Protein AF-A0A7W0KP77-F1 (afdb_monomer_lite)

Foldseek 3Di:
DDDDDDDDDDDDDDDDDDDPDPDPDPVPPPVVVVVVVVVVVVVVLVVQLPDDDPDPDDDDDDDDDDDDDDDDDDDDPPDDFADQQPPPKAKDWPRHGLPPLVVVPVPQSACVVRAFTKIWTDQWFFGADQFQQWTWTARDLNGTAIEGEDDDDRQPDPDGGGKTKTFIWGKHFDALCVCVSRSNDPVRCSVVHNSNRIGTYTYSVRIDIGD

Secondary structure (DSSP, 8-state):
---------------------------SSHHHHHHHHHHHHHHHHHHHT------PPPP------------PPPPP--PPPPP---TT-EEEETTEE---GGGTGGGT--GGGGTTSEEEEEEEEEEE--SSSEEEEESSSSSEEEEEEESSS--S----TT-EEEEEEEEEE--TTHHHHTT--GGGTHHHHHHH-EEEEEEGGG-EEE-

Structure (mmCIF, N/CA/C/O backbone):
data_AF-A0A7W0KP77-F1
#
_entry.id   AF-A0A7W0KP77-F1
#
loop_
_atom_site.group_PDB
_atom_site.id
_atom_site.type_symbol
_atom_site.label_atom_id
_atom_site.label_alt_id
_atom_site.label_comp_id
_atom_site.label_asym_id
_atom_site.label_entity_id
_atom_site.label_seq_id
_atom_site.pdbx_PDB_ins_code
_atom_site.Cartn_x
_atom_site.Cartn_y
_atom_site.Cartn_z
_atom_site.occupancy
_atom_site.B_iso_or_equiv
_atom_site.auth_seq_id
_atom_site.auth_comp_id
_atom_site.auth_asym_id
_atom_site.auth_atom_id
_atom_site.pdbx_PDB_model_num
ATOM 1 N N . MET A 1 1 ? -4.116 -5.867 77.050 1.00 42.25 1 MET A N 1
ATOM 2 C CA . MET A 1 1 ? -4.258 -7.047 77.939 1.00 42.25 1 MET A CA 1
ATOM 3 C C . MET A 1 1 ? -5.418 -7.907 77.418 1.00 42.25 1 MET A C 1
ATOM 5 O O . MET A 1 1 ? -6.298 -7.313 76.811 1.00 42.25 1 MET A O 1
ATOM 9 N N . PRO A 1 2 ? -5.422 -9.244 77.594 1.00 63.94 2 PRO A N 1
ATOM 10 C CA . PRO A 1 2 ? -4.903 -10.299 76.695 1.00 63.94 2 PRO A CA 1
ATOM 11 C C . PRO A 1 2 ? -6.077 -11.044 75.985 1.00 63.94 2 PRO A C 1
ATOM 13 O O . PRO A 1 2 ? -7.230 -10.747 76.253 1.00 63.94 2 PRO A O 1
ATOM 16 N N . THR A 1 3 ? -5.934 -11.998 75.055 1.00 60.44 3 THR A N 1
ATOM 17 C CA . THR A 1 3 ? -5.343 -13.330 75.274 1.00 60.44 3 THR A CA 1
ATOM 18 C C . THR A 1 3 ? -5.093 -14.055 73.947 1.00 60.44 3 THR A C 1
ATOM 20 O O . THR A 1 3 ? -5.971 -14.193 73.103 1.00 60.44 3 THR A O 1
ATOM 23 N N . THR A 1 4 ? -3.863 -14.537 73.815 1.00 65.06 4 THR A N 1
ATOM 24 C CA . THR A 1 4 ? -3.344 -15.523 72.865 1.00 65.06 4 THR A CA 1
ATOM 25 C C . THR A 1 4 ? -4.140 -16.832 72.893 1.00 65.06 4 THR A C 1
ATOM 27 O O . THR A 1 4 ? -4.487 -17.309 73.969 1.00 65.06 4 THR A O 1
ATOM 30 N N . THR A 1 5 ? -4.305 -17.514 71.756 1.00 68.31 5 THR A N 1
ATOM 31 C CA . THR A 1 5 ? -4.381 -18.987 71.754 1.00 68.31 5 THR A CA 1
ATOM 32 C C . THR A 1 5 ? -3.592 -19.558 70.581 1.00 68.31 5 THR A C 1
ATOM 34 O O . THR A 1 5 ? -3.849 -19.279 69.414 1.00 68.31 5 THR A O 1
ATOM 37 N N . ARG A 1 6 ? -2.576 -20.332 70.961 1.00 63.53 6 ARG A N 1
ATOM 38 C CA . ARG A 1 6 ? -1.617 -21.079 70.149 1.00 63.53 6 ARG A CA 1
ATOM 39 C C . ARG A 1 6 ? -2.096 -22.532 70.158 1.00 63.53 6 ARG A C 1
ATOM 41 O O . ARG A 1 6 ? -2.259 -23.090 71.238 1.00 63.53 6 ARG A O 1
ATOM 48 N N . GLY A 1 7 ? -2.305 -23.138 68.994 1.00 62.16 7 GLY A N 1
ATOM 49 C CA . GLY A 1 7 ? -2.648 -24.556 68.861 1.00 62.16 7 GLY A CA 1
ATOM 50 C C . GLY A 1 7 ? -1.573 -25.292 68.072 1.00 62.16 7 GLY A C 1
ATOM 51 O O . GLY A 1 7 ? -1.484 -25.146 66.859 1.00 62.16 7 GLY A O 1
ATOM 52 N N . THR A 1 8 ? -0.731 -26.044 68.774 1.00 58.31 8 THR A N 1
ATOM 53 C CA . THR A 1 8 ? 0.339 -26.894 68.234 1.00 58.31 8 THR A CA 1
ATOM 54 C C . THR A 1 8 ? -0.106 -28.347 68.066 1.00 58.31 8 THR A C 1
ATOM 56 O O . THR A 1 8 ? -0.732 -28.903 68.961 1.00 58.31 8 THR A O 1
ATOM 59 N N . SER A 1 9 ? 0.448 -28.983 67.027 1.00 52.94 9 SER A N 1
ATOM 60 C CA . SER A 1 9 ? 0.846 -30.401 66.961 1.00 52.94 9 SER A CA 1
ATOM 61 C C . SER A 1 9 ? -0.206 -31.448 66.565 1.00 52.94 9 SER A C 1
ATOM 63 O O . SER A 1 9 ? -1.054 -31.831 67.362 1.00 52.94 9 SER A O 1
ATOM 65 N N . ARG A 1 10 ? 0.007 -32.088 65.406 1.00 63.50 10 ARG A N 1
ATOM 66 C CA . ARG A 1 10 ? 0.569 -33.452 65.389 1.00 63.50 10 ARG A CA 1
ATOM 67 C C . ARG A 1 10 ? 1.080 -33.856 64.008 1.00 63.50 10 ARG A C 1
ATOM 69 O O . ARG A 1 10 ? 0.381 -33.760 63.008 1.00 63.50 10 ARG A O 1
ATOM 76 N N . ARG A 1 11 ? 2.317 -34.353 64.015 1.00 60.75 11 ARG A N 1
ATOM 77 C CA . ARG A 1 11 ? 2.937 -35.165 62.966 1.00 60.75 11 ARG A CA 1
ATOM 78 C C . ARG A 1 11 ? 2.151 -36.460 62.753 1.00 60.75 11 ARG A C 1
ATOM 80 O O . ARG A 1 11 ? 1.807 -37.114 63.734 1.00 60.75 11 ARG A O 1
ATOM 87 N N . HIS A 1 12 ? 2.022 -36.865 61.494 1.00 48.72 12 HIS A N 1
ATOM 88 C CA . HIS A 1 12 ? 2.112 -38.263 61.071 1.00 48.72 12 HIS A CA 1
ATOM 89 C C . HIS A 1 12 ? 2.451 -38.312 59.570 1.00 48.72 12 HIS A C 1
ATOM 91 O O . HIS A 1 12 ? 1.582 -38.242 58.713 1.00 48.72 12 HIS A O 1
ATOM 97 N N . GLU A 1 13 ? 3.742 -38.403 59.264 1.00 51.81 13 GLU A N 1
ATOM 98 C CA . GLU A 1 13 ? 4.230 -39.224 58.144 1.00 51.81 13 GLU A CA 1
ATOM 99 C C . GLU A 1 13 ? 4.465 -40.654 58.689 1.00 51.81 13 GLU A C 1
ATOM 101 O O . GLU A 1 13 ? 4.434 -40.809 59.920 1.00 51.81 13 GLU A O 1
ATOM 106 N N . PRO A 1 14 ? 4.745 -41.705 57.885 1.00 64.31 14 PRO A N 1
ATOM 107 C CA . PRO A 1 14 ? 4.948 -41.766 56.426 1.00 64.31 14 PRO A CA 1
ATOM 108 C C . PRO A 1 14 ? 4.161 -42.910 55.737 1.00 64.31 14 PRO A C 1
ATOM 110 O O . PRO A 1 14 ? 3.980 -43.971 56.324 1.00 64.31 14 PRO A O 1
ATOM 113 N N . ILE A 1 15 ? 3.819 -42.788 54.447 1.00 56.00 15 ILE A N 1
ATOM 114 C CA . ILE A 1 15 ? 3.688 -43.974 53.574 1.00 56.00 15 ILE A CA 1
ATOM 115 C C . ILE A 1 15 ? 4.377 -43.703 52.237 1.00 56.00 15 ILE A C 1
ATOM 117 O O . ILE A 1 15 ? 3.887 -42.996 51.361 1.00 56.00 15 ILE A O 1
ATOM 121 N N . SER A 1 16 ? 5.543 -44.333 52.129 1.00 64.31 16 SER A N 1
ATOM 122 C CA . SER A 1 16 ? 6.283 -44.626 50.912 1.00 64.31 16 SER A CA 1
ATOM 123 C C . SER A 1 16 ? 5.387 -45.305 49.873 1.00 64.31 16 SER A C 1
ATOM 125 O O . SER A 1 16 ? 4.876 -46.400 50.105 1.00 64.31 16 SER A O 1
ATOM 127 N N . SER A 1 17 ? 5.250 -44.695 48.695 1.00 62.09 17 SER A N 1
ATOM 128 C CA . SER A 1 17 ? 4.979 -45.449 47.472 1.00 62.09 17 SER A CA 1
ATOM 129 C C . SER A 1 17 ? 5.931 -45.000 46.368 1.00 62.09 17 SER A C 1
ATOM 131 O O . SER A 1 17 ? 5.762 -44.015 45.658 1.00 62.09 17 SER A O 1
ATOM 133 N N . ASN A 1 18 ? 7.002 -45.778 46.299 1.00 52.69 18 ASN A N 1
ATOM 134 C CA . ASN A 1 18 ? 7.950 -45.916 45.216 1.00 52.69 18 ASN A CA 1
ATOM 135 C C . ASN A 1 18 ? 7.212 -46.112 43.877 1.00 52.69 18 ASN A C 1
ATOM 137 O O . ASN A 1 18 ? 6.764 -47.217 43.570 1.00 52.69 18 ASN A O 1
ATOM 141 N N . ARG A 1 19 ? 7.085 -45.055 43.069 1.00 58.44 19 ARG A N 1
ATOM 142 C CA . ARG A 1 19 ? 6.682 -45.173 41.663 1.00 58.44 19 ARG A CA 1
ATOM 143 C C . ARG A 1 19 ? 7.694 -44.430 40.799 1.00 58.44 19 ARG A C 1
ATOM 145 O O . ARG A 1 19 ? 7.569 -43.240 40.534 1.00 58.44 19 ARG A O 1
ATOM 152 N N . LYS A 1 20 ? 8.735 -45.155 40.384 1.00 55.59 20 LYS A N 1
ATOM 153 C CA . LYS A 1 20 ? 9.649 -44.717 39.327 1.00 55.59 20 LYS A CA 1
ATOM 154 C C . LYS A 1 20 ? 8.876 -44.709 38.007 1.00 55.59 20 LYS A C 1
ATOM 156 O O . LYS A 1 20 ? 8.838 -45.716 37.311 1.00 55.59 20 LYS A O 1
ATOM 161 N N . HIS A 1 21 ? 8.238 -43.589 37.686 1.00 48.38 21 HIS A N 1
ATOM 162 C CA . HIS A 1 21 ? 7.924 -43.269 36.300 1.00 48.38 21 HIS A CA 1
ATOM 163 C C . HIS A 1 21 ? 9.172 -42.629 35.702 1.00 48.38 21 HIS A C 1
ATOM 165 O O . HIS A 1 21 ? 9.485 -41.471 35.963 1.00 48.38 21 HIS A O 1
ATOM 171 N N . THR A 1 22 ? 9.911 -43.419 34.933 1.00 52.78 22 THR A N 1
ATOM 172 C CA . THR A 1 22 ? 10.822 -42.928 33.904 1.00 52.78 22 THR A CA 1
ATOM 173 C C . THR A 1 22 ? 9.991 -42.091 32.935 1.00 52.78 22 THR A C 1
ATOM 175 O O . THR A 1 22 ? 9.340 -42.614 32.033 1.00 52.78 22 THR A O 1
ATOM 178 N N . ALA A 1 23 ? 9.951 -40.783 33.175 1.00 50.22 23 ALA A N 1
ATOM 179 C CA . ALA A 1 23 ? 9.540 -39.826 32.170 1.00 50.22 23 ALA A CA 1
ATOM 180 C C . ALA A 1 23 ? 10.590 -39.889 31.056 1.00 50.22 23 ALA A C 1
ATOM 182 O O . ALA A 1 23 ? 11.756 -39.555 31.270 1.00 50.22 23 ALA A O 1
ATOM 183 N N . TYR A 1 24 ? 10.185 -40.384 29.889 1.00 51.12 24 TYR A N 1
ATOM 184 C CA . TYR A 1 24 ? 10.900 -40.135 28.646 1.00 51.12 24 TYR A CA 1
ATOM 185 C C . TYR A 1 24 ? 10.906 -38.618 28.439 1.00 51.12 24 TYR A C 1
ATOM 187 O O . TYR A 1 24 ? 9.902 -38.032 28.039 1.00 51.12 24 TYR A O 1
ATOM 195 N N . GLY A 1 25 ? 12.016 -37.981 28.813 1.00 46.94 25 GLY A N 1
ATOM 196 C CA . GLY A 1 25 ? 12.258 -36.567 28.581 1.00 46.94 25 GLY A CA 1
ATOM 197 C C . GLY A 1 25 ? 12.346 -36.304 27.084 1.00 46.94 25 GLY A C 1
ATOM 198 O O . GLY A 1 25 ? 13.348 -36.625 26.453 1.00 46.94 25 GLY A O 1
ATOM 199 N N . TYR A 1 26 ? 11.299 -35.699 26.535 1.00 51.44 26 TYR A N 1
ATOM 200 C CA . TYR A 1 26 ? 11.303 -35.051 25.224 1.00 51.44 26 TYR A CA 1
ATOM 201 C C . TYR A 1 26 ? 11.718 -33.572 25.357 1.00 51.44 26 TYR A C 1
ATOM 203 O O . TYR A 1 26 ? 11.161 -32.700 24.702 1.00 51.44 26 TYR A O 1
ATOM 211 N N . ASP A 1 27 ? 12.701 -33.262 26.207 1.00 49.91 27 ASP A N 1
ATOM 212 C CA . ASP A 1 27 ? 13.193 -31.884 26.398 1.00 49.91 27 ASP A CA 1
ATOM 213 C C . ASP A 1 27 ? 14.323 -31.503 25.417 1.00 49.91 27 ASP A C 1
ATOM 215 O O . ASP A 1 27 ? 14.836 -30.385 25.446 1.00 49.91 27 ASP A O 1
ATOM 219 N N . GLY A 1 28 ? 14.716 -32.419 24.523 1.00 47.31 28 GLY A N 1
ATOM 220 C CA . GLY A 1 28 ? 15.824 -32.223 23.581 1.00 47.31 28 GLY A CA 1
ATOM 221 C C . GLY A 1 28 ? 15.446 -31.768 22.167 1.00 47.31 28 GLY A C 1
ATOM 222 O O . GLY A 1 28 ? 16.274 -31.144 21.511 1.00 47.31 28 GLY A O 1
ATOM 223 N N . ASP A 1 29 ? 14.222 -32.028 21.691 1.00 52.44 29 ASP A N 1
ATOM 224 C CA . ASP A 1 29 ? 13.917 -31.923 20.247 1.00 52.44 29 ASP A CA 1
ATOM 225 C C . ASP A 1 29 ? 13.074 -30.707 19.841 1.00 52.44 29 ASP A C 1
ATOM 227 O O . ASP A 1 29 ? 13.061 -30.319 18.673 1.00 52.44 29 ASP A O 1
ATOM 231 N N . LEU A 1 30 ? 12.414 -30.026 20.784 1.00 47.47 30 LEU A N 1
ATOM 232 C CA . LEU A 1 30 ? 11.592 -28.857 20.441 1.00 47.47 30 LEU A CA 1
ATOM 233 C C . LEU A 1 30 ? 12.452 -27.661 19.998 1.00 47.47 30 LEU A C 1
ATOM 235 O O . LEU A 1 30 ? 12.064 -26.904 19.113 1.00 47.47 30 LEU A O 1
ATOM 239 N N . ARG A 1 31 ? 13.662 -27.515 20.557 1.00 44.72 31 ARG A N 1
ATOM 240 C CA . ARG A 1 31 ? 14.619 -26.478 20.131 1.00 44.72 31 ARG A CA 1
ATOM 241 C C . ARG A 1 31 ? 15.212 -26.764 18.750 1.00 44.72 31 ARG A C 1
ATOM 243 O O . ARG A 1 31 ? 15.422 -25.823 17.992 1.00 44.72 31 ARG A O 1
ATOM 250 N N . ALA A 1 32 ? 15.435 -28.035 18.412 1.00 49.75 32 ALA A N 1
ATOM 251 C CA . ALA A 1 32 ? 15.915 -28.437 17.092 1.00 49.75 32 ALA A CA 1
ATOM 252 C C . ALA A 1 32 ? 14.828 -28.265 16.016 1.00 49.75 32 ALA A C 1
ATOM 254 O O . ALA A 1 32 ? 15.121 -27.784 14.923 1.00 49.75 32 ALA A O 1
ATOM 255 N N . LEU A 1 33 ? 13.565 -28.561 16.345 1.00 48.78 33 LEU A N 1
ATOM 256 C CA . LEU A 1 33 ? 12.431 -28.389 15.434 1.00 48.78 33 LEU A CA 1
ATOM 257 C C . LEU A 1 33 ? 12.099 -26.906 15.196 1.00 48.78 33 LEU A C 1
ATOM 259 O O . LEU A 1 33 ? 11.908 -26.506 14.049 1.00 48.78 33 LEU A O 1
ATOM 263 N N . VAL A 1 34 ? 12.130 -26.061 16.235 1.00 55.69 34 VAL A N 1
ATOM 264 C CA . VAL A 1 34 ? 11.985 -24.599 16.078 1.00 55.69 34 VAL A CA 1
ATOM 265 C C . VAL A 1 34 ? 13.141 -24.014 15.261 1.00 55.69 34 VAL A C 1
ATOM 267 O O . VAL A 1 34 ? 12.896 -23.228 14.350 1.00 55.69 34 VAL A O 1
ATOM 270 N N . ALA A 1 35 ? 14.389 -24.426 15.514 1.00 52.97 35 ALA A N 1
ATOM 271 C CA . ALA A 1 35 ? 15.533 -23.971 14.721 1.00 52.97 35 ALA A CA 1
ATOM 272 C C . ALA A 1 35 ? 15.436 -24.412 13.248 1.00 52.97 35 ALA A C 1
ATOM 274 O O . ALA A 1 35 ? 15.746 -23.624 12.357 1.00 52.97 35 ALA A O 1
ATOM 275 N N . GLY A 1 36 ? 14.960 -25.633 12.981 1.00 52.00 36 GLY A N 1
ATOM 276 C CA . GLY A 1 36 ? 14.736 -26.140 11.626 1.00 52.00 36 GLY A CA 1
ATOM 277 C C . GLY A 1 36 ? 13.648 -25.374 10.868 1.00 52.00 36 GLY A C 1
ATOM 278 O O . GLY A 1 36 ? 13.865 -24.987 9.722 1.00 52.00 36 GLY A O 1
ATOM 279 N N . VAL A 1 37 ? 12.511 -25.086 11.511 1.00 63.19 37 VAL A N 1
ATOM 280 C CA . VAL A 1 37 ? 11.425 -24.286 10.913 1.00 63.19 37 VAL A CA 1
ATOM 281 C C . VAL A 1 37 ? 11.882 -22.850 10.644 1.00 63.19 37 VAL A C 1
ATOM 283 O O . VAL A 1 37 ? 11.642 -22.334 9.556 1.00 63.19 37 VAL A O 1
ATOM 286 N N . VAL A 1 38 ? 12.614 -22.226 11.573 1.00 64.94 38 VAL A N 1
ATOM 287 C CA . VAL A 1 38 ? 13.195 -20.888 11.363 1.00 64.94 38 VAL A CA 1
ATOM 288 C C . VAL A 1 38 ? 14.199 -20.899 10.208 1.00 64.94 38 VAL A C 1
ATOM 290 O O . VAL A 1 38 ? 14.154 -20.009 9.368 1.00 64.94 38 VAL A O 1
ATOM 293 N N . LEU A 1 39 ? 15.063 -21.913 10.102 1.00 59.81 39 LEU A N 1
ATOM 294 C CA . LEU A 1 39 ? 16.033 -22.019 9.007 1.00 59.81 39 LEU A CA 1
ATOM 295 C C . LEU A 1 39 ? 15.347 -22.175 7.640 1.00 59.81 39 LEU A C 1
ATOM 297 O O . LEU A 1 39 ? 15.770 -21.543 6.674 1.00 59.81 39 LEU A O 1
ATOM 301 N N . VAL A 1 40 ? 14.283 -22.980 7.552 1.00 59.47 40 VAL A N 1
ATOM 302 C CA . VAL A 1 40 ? 13.506 -23.159 6.313 1.00 59.47 40 VAL A CA 1
ATOM 303 C C . VAL A 1 40 ? 12.753 -21.878 5.942 1.00 59.47 40 VAL A C 1
ATOM 305 O O . VAL A 1 40 ? 12.777 -21.494 4.776 1.00 59.47 40 VAL A O 1
ATOM 308 N N . LEU A 1 41 ? 12.162 -21.170 6.909 1.00 62.28 41 LEU A N 1
ATOM 309 C CA . LEU A 1 41 ? 11.504 -19.878 6.672 1.00 62.28 41 LEU A CA 1
ATOM 310 C C . LEU A 1 41 ? 12.500 -18.789 6.253 1.00 62.28 41 LEU A C 1
ATOM 312 O O . LEU A 1 41 ? 12.218 -18.034 5.327 1.00 62.28 41 LEU A O 1
ATOM 316 N N . VAL A 1 42 ? 13.688 -18.745 6.863 1.00 64.06 42 VAL A N 1
ATOM 317 C CA . VAL A 1 42 ? 14.769 -17.827 6.471 1.00 64.06 42 VAL A CA 1
ATOM 318 C C . VAL A 1 42 ? 15.272 -18.157 5.065 1.00 64.06 42 VAL A C 1
ATOM 320 O O . VAL A 1 42 ? 15.405 -17.259 4.243 1.00 64.06 42 VAL A O 1
ATOM 323 N N . MET A 1 43 ? 15.489 -19.433 4.735 1.00 57.34 43 MET A N 1
ATOM 324 C CA . MET A 1 43 ? 15.885 -19.848 3.383 1.00 57.34 43 MET A CA 1
ATOM 325 C C . MET A 1 43 ? 14.803 -19.536 2.340 1.00 57.34 43 MET A C 1
ATOM 327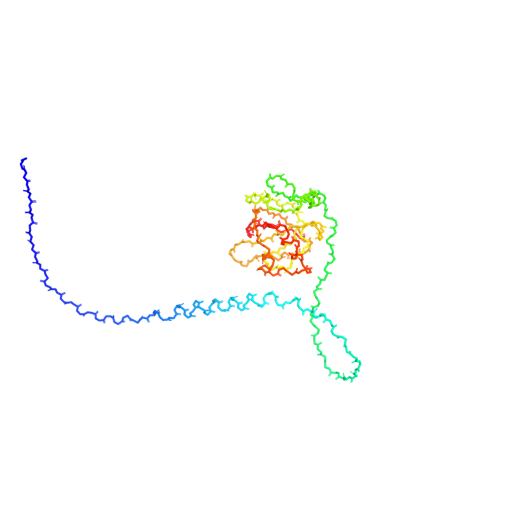 O O . MET A 1 43 ? 15.138 -19.125 1.231 1.00 57.34 43 MET A O 1
ATOM 331 N N . PHE A 1 44 ? 13.521 -19.686 2.681 1.00 57.66 44 PHE A N 1
ATOM 332 C CA . PHE A 1 44 ? 12.409 -19.343 1.794 1.00 57.66 44 PHE A CA 1
ATOM 333 C C . PHE A 1 44 ? 12.290 -17.827 1.600 1.00 57.66 44 PHE A C 1
ATOM 335 O O . PHE A 1 44 ? 12.180 -17.382 0.464 1.00 57.66 44 PHE A O 1
ATOM 342 N N . ALA A 1 45 ? 12.427 -17.029 2.662 1.00 57.47 45 ALA A N 1
ATOM 343 C CA . ALA A 1 45 ? 12.486 -15.569 2.572 1.00 57.47 45 ALA A CA 1
ATOM 344 C C . ALA A 1 45 ? 13.672 -15.091 1.710 1.00 57.47 45 ALA A C 1
ATOM 346 O O . ALA A 1 45 ? 13.517 -14.194 0.886 1.00 57.47 45 ALA A O 1
ATOM 347 N N . LEU A 1 46 ? 14.834 -15.750 1.812 1.00 55.69 46 LEU A N 1
ATOM 348 C CA . LEU A 1 46 ? 16.004 -15.452 0.978 1.00 55.69 46 LEU A CA 1
ATOM 349 C C . LEU A 1 46 ? 15.811 -15.832 -0.503 1.00 55.69 46 LEU A C 1
ATOM 351 O O . LEU A 1 46 ? 16.402 -15.190 -1.368 1.00 55.69 46 LEU A O 1
ATOM 355 N N . HIS A 1 47 ? 14.970 -16.822 -0.821 1.00 57.25 47 HIS A N 1
ATOM 356 C CA . HIS A 1 47 ? 14.641 -17.173 -2.211 1.00 57.25 47 HIS A CA 1
ATOM 357 C C . HIS A 1 47 ? 13.563 -16.270 -2.831 1.00 57.25 47 HIS A C 1
ATOM 359 O O . HIS A 1 47 ? 13.460 -16.216 -4.052 1.00 57.25 47 HIS A O 1
ATOM 365 N N . ARG A 1 48 ? 12.763 -15.550 -2.035 1.00 60.28 48 ARG A N 1
ATOM 366 C CA . ARG A 1 48 ? 11.650 -14.726 -2.550 1.00 60.28 48 ARG A CA 1
ATOM 367 C C . ARG A 1 48 ? 12.083 -13.360 -3.088 1.00 60.28 48 ARG A C 1
ATOM 369 O O . ARG A 1 48 ? 11.370 -12.793 -3.902 1.00 60.28 48 ARG A O 1
ATOM 376 N N . CYS A 1 49 ? 13.265 -12.877 -2.704 1.00 56.50 49 CYS A N 1
ATOM 377 C CA . CYS A 1 49 ? 13.846 -11.632 -3.218 1.00 56.50 49 CYS A CA 1
ATOM 378 C C . CYS A 1 49 ? 14.949 -11.867 -4.288 1.00 56.50 49 CYS A C 1
ATOM 380 O O . CYS A 1 49 ? 15.652 -10.927 -4.662 1.00 56.50 49 CYS A O 1
ATOM 382 N N . THR A 1 50 ? 15.173 -13.101 -4.767 1.00 49.12 50 THR A N 1
ATOM 383 C CA . THR A 1 50 ? 16.328 -13.435 -5.629 1.00 49.12 50 THR A CA 1
ATOM 384 C C . THR A 1 50 ? 16.017 -13.362 -7.128 1.00 49.12 50 THR A C 1
ATOM 386 O O . THR A 1 50 ? 16.189 -14.327 -7.844 1.00 49.12 50 THR A O 1
ATOM 389 N N . ASP A 1 51 ? 15.574 -12.211 -7.635 1.00 51.62 51 ASP A N 1
ATOM 390 C CA . ASP A 1 51 ? 15.545 -11.960 -9.089 1.00 51.62 51 ASP A CA 1
ATOM 391 C C . ASP A 1 51 ? 15.595 -10.451 -9.387 1.00 51.62 51 ASP A C 1
ATOM 393 O O . ASP A 1 51 ? 14.647 -9.852 -9.882 1.00 51.62 51 ASP A O 1
ATOM 397 N N . ALA A 1 52 ? 16.713 -9.789 -9.064 1.00 50.47 52 ALA A N 1
ATOM 398 C CA . ALA A 1 52 ? 16.947 -8.408 -9.516 1.00 50.47 52 ALA A CA 1
ATOM 399 C C . ALA A 1 52 ? 18.427 -8.025 -9.701 1.00 50.47 52 ALA A C 1
ATOM 401 O O . ALA A 1 52 ? 18.757 -6.844 -9.729 1.00 50.47 52 ALA A O 1
ATOM 402 N N . SER A 1 53 ? 19.333 -8.992 -9.877 1.00 49.31 53 SER A N 1
ATOM 403 C CA . SER A 1 53 ? 20.748 -8.706 -10.174 1.00 49.31 53 SER A CA 1
ATOM 404 C C . SER A 1 53 ? 21.111 -9.117 -11.600 1.00 49.31 53 SER A C 1
ATOM 406 O O . SER A 1 53 ? 21.903 -10.035 -11.819 1.00 49.31 53 SER A O 1
ATOM 408 N N . SER A 1 54 ? 20.550 -8.423 -12.592 1.00 46.12 54 SER A N 1
ATOM 409 C CA . SER A 1 54 ? 21.062 -8.470 -13.967 1.00 46.12 54 SER A CA 1
ATOM 410 C C . SER A 1 54 ? 22.097 -7.368 -14.187 1.00 46.12 54 SER A C 1
ATOM 412 O O . SER A 1 54 ? 21.775 -6.264 -14.597 1.00 46.12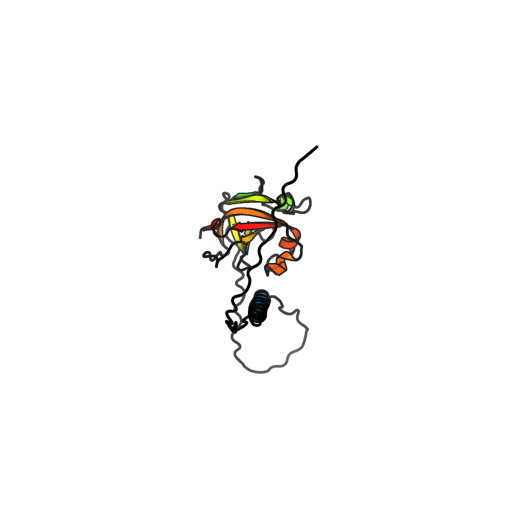 54 SER A O 1
ATOM 414 N N . ARG A 1 55 ? 23.346 -7.738 -13.885 1.00 50.34 55 ARG A N 1
ATOM 415 C CA . ARG A 1 55 ? 24.585 -7.474 -14.640 1.00 50.34 55 ARG A CA 1
ATOM 416 C C . ARG A 1 55 ? 24.676 -6.144 -15.407 1.00 50.34 55 ARG A C 1
ATOM 418 O O . ARG A 1 55 ? 24.303 -6.086 -16.576 1.00 50.34 55 ARG A O 1
ATOM 425 N N . ASP A 1 56 ? 25.388 -5.180 -14.829 1.00 52.44 56 ASP A N 1
ATOM 426 C CA . ASP A 1 56 ? 26.129 -4.204 -15.629 1.00 52.44 56 ASP A CA 1
ATOM 427 C C . ASP A 1 56 ? 27.309 -4.904 -16.315 1.00 52.44 56 ASP A C 1
ATOM 429 O O . ASP A 1 56 ? 28.189 -5.501 -15.686 1.00 52.44 56 ASP A O 1
ATOM 433 N N . GLY A 1 57 ? 27.247 -4.904 -17.645 1.00 45.25 57 GLY A N 1
ATOM 434 C CA . GLY A 1 57 ? 28.140 -5.621 -18.538 1.00 45.25 57 GLY A CA 1
ATOM 435 C C . GLY A 1 57 ? 29.536 -5.012 -18.610 1.00 45.25 57 GLY A C 1
ATOM 436 O O . GLY A 1 57 ? 29.731 -3.877 -19.034 1.00 45.25 57 GLY A O 1
ATOM 437 N N . VAL A 1 58 ? 30.517 -5.850 -18.286 1.00 53.62 58 VAL A N 1
ATOM 438 C CA . VAL A 1 58 ? 31.901 -5.751 -18.748 1.00 53.62 58 VAL A CA 1
ATOM 439 C C . VAL A 1 58 ? 31.941 -5.974 -20.265 1.00 53.62 58 VAL A C 1
ATOM 441 O O . VAL A 1 58 ? 31.404 -6.952 -20.780 1.00 53.62 58 VAL A O 1
ATOM 444 N N . THR A 1 59 ? 32.624 -5.079 -20.973 1.00 54.41 59 THR A N 1
ATOM 445 C CA . THR A 1 59 ? 33.039 -5.219 -22.375 1.00 54.41 59 THR A CA 1
ATOM 446 C C . THR A 1 59 ? 33.990 -6.402 -22.564 1.00 54.41 59 THR A C 1
ATOM 448 O O . THR A 1 59 ? 35.091 -6.356 -22.017 1.00 54.41 59 THR A O 1
ATOM 451 N N . VAL A 1 60 ? 33.656 -7.393 -23.404 1.00 54.09 60 VAL A N 1
ATOM 452 C CA . VAL A 1 60 ? 34.679 -8.213 -24.083 1.00 54.09 60 VAL A CA 1
ATOM 453 C C . VAL A 1 60 ? 34.203 -8.738 -25.440 1.00 54.09 60 VAL A C 1
ATOM 455 O O . VAL A 1 60 ? 33.028 -9.014 -25.657 1.00 54.09 60 VAL A O 1
ATOM 458 N N . ALA A 1 61 ? 35.183 -8.831 -26.331 1.00 49.09 61 ALA A N 1
ATOM 459 C CA . ALA A 1 61 ? 35.133 -9.144 -27.743 1.00 49.09 61 ALA A CA 1
ATOM 460 C C . ALA A 1 61 ? 34.597 -10.537 -28.123 1.00 49.09 61 ALA A C 1
ATOM 462 O O . ALA A 1 61 ? 34.647 -11.508 -27.372 1.00 49.09 61 ALA A O 1
ATOM 463 N N . GLU A 1 62 ? 34.156 -10.565 -29.377 1.00 54.16 62 GLU A N 1
ATOM 464 C CA . GLU A 1 62 ? 33.848 -11.669 -30.282 1.00 54.16 62 GLU A CA 1
ATOM 465 C C . GLU A 1 62 ? 34.713 -12.935 -30.121 1.00 54.16 62 GLU A C 1
ATOM 467 O O . GLU A 1 62 ? 35.937 -12.884 -30.216 1.00 54.16 62 GLU A O 1
ATOM 472 N N . THR A 1 63 ? 34.068 -14.100 -29.977 1.00 55.69 63 THR A N 1
ATOM 473 C CA . THR A 1 63 ? 34.545 -15.400 -30.489 1.00 55.69 63 THR A CA 1
ATOM 474 C C . THR A 1 63 ? 33.346 -16.341 -30.659 1.00 55.69 63 THR A C 1
ATOM 476 O O . THR A 1 63 ? 32.572 -16.562 -29.730 1.00 55.69 63 THR A O 1
ATOM 479 N N . ALA A 1 64 ? 33.184 -16.876 -31.870 1.00 59.91 64 ALA A N 1
ATOM 480 C CA . ALA A 1 64 ? 32.125 -17.798 -32.264 1.00 59.91 64 ALA A CA 1
ATOM 481 C C . ALA A 1 64 ? 32.247 -19.180 -31.587 1.00 59.91 64 ALA A C 1
ATOM 483 O O . ALA A 1 64 ? 33.341 -19.732 -31.485 1.00 59.91 64 ALA A O 1
ATOM 484 N N . GLY A 1 65 ? 31.115 -19.780 -31.202 1.00 44.12 65 GLY A N 1
ATOM 485 C CA . GLY A 1 65 ? 31.059 -21.149 -30.680 1.00 44.12 65 GLY A CA 1
ATOM 486 C C . GLY A 1 65 ? 29.625 -21.664 -30.528 1.00 44.12 65 GLY A C 1
ATOM 487 O O . GLY A 1 65 ? 28.786 -21.018 -29.914 1.00 44.12 65 GLY A O 1
ATOM 488 N N . LEU A 1 66 ? 29.347 -22.815 -31.138 1.00 50.25 66 LEU A N 1
ATOM 489 C CA . LEU A 1 66 ? 28.037 -23.432 -31.367 1.00 50.25 66 LEU A CA 1
ATOM 490 C C . LEU A 1 66 ? 27.342 -23.978 -30.099 1.00 50.25 66 LEU A C 1
ATOM 492 O O . LEU A 1 66 ? 27.924 -24.761 -29.360 1.00 50.25 66 LEU A O 1
ATOM 496 N N . GLY A 1 67 ? 26.043 -23.682 -29.974 1.00 52.91 67 GLY A N 1
ATOM 497 C CA . GLY A 1 67 ? 24.987 -24.689 -29.787 1.00 52.91 67 GLY A CA 1
ATOM 498 C C . GLY A 1 67 ? 24.802 -25.369 -28.424 1.00 52.91 67 GLY A C 1
ATOM 499 O O . GLY A 1 67 ? 25.214 -26.511 -28.247 1.00 52.91 67 GLY A O 1
ATOM 500 N N . THR A 1 68 ? 23.957 -24.776 -27.575 1.00 44.81 68 THR A N 1
ATOM 501 C CA . THR A 1 68 ? 23.064 -25.522 -26.665 1.00 44.81 68 THR A CA 1
ATOM 502 C C . THR A 1 68 ? 21.794 -24.705 -26.427 1.00 44.81 68 THR A C 1
ATOM 504 O O . THR A 1 68 ? 21.857 -23.553 -26.004 1.00 44.81 68 THR A O 1
ATOM 507 N N . ALA A 1 69 ? 20.628 -25.278 -26.741 1.00 57.59 69 ALA A N 1
ATOM 508 C CA . ALA A 1 69 ? 19.328 -24.634 -26.575 1.00 57.59 69 ALA A CA 1
ATOM 509 C C . ALA A 1 69 ? 19.002 -24.472 -25.081 1.00 57.59 69 ALA A C 1
ATOM 511 O O . ALA A 1 69 ? 18.483 -25.384 -24.436 1.00 57.59 69 ALA A O 1
ATOM 512 N N . SER A 1 70 ? 19.342 -23.306 -24.534 1.00 53.44 70 SER A N 1
ATOM 513 C CA . SER A 1 70 ? 18.978 -22.897 -23.183 1.00 53.44 70 SER A CA 1
ATOM 514 C C . SER A 1 70 ? 17.543 -22.374 -23.200 1.00 53.44 70 SER A C 1
ATOM 516 O O . SER A 1 70 ? 17.220 -21.428 -23.919 1.00 53.44 70 SER A O 1
ATOM 518 N N . LYS A 1 71 ? 16.662 -23.038 -22.451 1.00 50.31 71 LYS A N 1
ATOM 519 C CA . LYS A 1 71 ? 15.263 -22.649 -22.260 1.00 50.31 71 LYS A CA 1
ATOM 520 C C . LYS A 1 71 ? 15.252 -21.255 -21.622 1.00 50.31 71 LYS A C 1
ATOM 522 O O . LYS A 1 71 ? 15.691 -21.102 -20.487 1.00 50.31 71 LYS A O 1
ATOM 527 N N . ALA A 1 72 ? 14.830 -20.251 -22.390 1.00 52.66 72 ALA A N 1
ATOM 528 C CA . ALA A 1 72 ? 14.854 -18.854 -21.975 1.00 52.66 72 ALA A CA 1
ATOM 529 C C . ALA A 1 72 ? 14.060 -18.655 -20.664 1.00 52.66 72 ALA A C 1
ATOM 531 O O . ALA A 1 72 ? 12.954 -19.197 -20.552 1.00 52.66 72 ALA A O 1
ATOM 532 N N . PRO A 1 73 ? 14.589 -17.897 -19.685 1.00 48.38 73 PRO A N 1
ATOM 533 C CA . PRO A 1 73 ? 13.800 -17.439 -18.550 1.00 48.38 73 PRO A CA 1
ATOM 534 C C . PRO A 1 73 ? 12.632 -16.593 -19.067 1.00 48.38 73 PRO A C 1
ATOM 536 O O . PRO A 1 73 ? 12.808 -15.784 -19.980 1.00 48.38 73 PRO A O 1
ATOM 539 N N . ALA A 1 74 ? 11.438 -16.805 -18.512 1.00 42.84 74 ALA A N 1
ATOM 540 C CA . ALA A 1 74 ? 10.270 -16.001 -18.839 1.00 42.84 74 ALA A CA 1
ATOM 541 C C . ALA A 1 74 ? 10.572 -14.529 -18.529 1.00 42.84 74 ALA A C 1
ATOM 543 O O . ALA A 1 74 ? 10.940 -14.189 -17.407 1.00 42.84 74 ALA A O 1
ATOM 544 N N . SER A 1 75 ? 10.453 -13.666 -19.537 1.00 42.16 75 SER A N 1
ATOM 545 C CA . SER A 1 75 ? 10.582 -12.224 -19.359 1.00 42.16 75 SER A CA 1
ATOM 546 C C . SER A 1 75 ? 9.535 -11.729 -18.354 1.00 42.16 75 SER A C 1
ATOM 548 O O . SER A 1 75 ? 8.373 -12.139 -18.462 1.00 42.16 75 SER A O 1
ATOM 550 N N . PRO A 1 76 ? 9.892 -10.838 -17.410 1.00 41.50 76 PRO A N 1
ATOM 551 C CA . PRO A 1 76 ? 8.892 -10.131 -16.627 1.00 41.50 76 PRO A CA 1
ATOM 552 C C . PRO A 1 76 ? 7.985 -9.389 -17.609 1.00 41.50 76 PRO A C 1
ATOM 554 O O . PRO A 1 76 ? 8.450 -8.649 -18.477 1.00 41.50 76 PRO A O 1
ATOM 557 N N . SER A 1 77 ? 6.687 -9.669 -17.534 1.00 44.00 77 SER A N 1
ATOM 558 C CA . SER A 1 77 ? 5.705 -9.014 -18.387 1.00 44.00 77 SER A CA 1
ATOM 559 C C . SER A 1 77 ? 5.617 -7.553 -17.960 1.00 44.00 77 SER A C 1
ATOM 561 O O . SER A 1 77 ? 5.007 -7.242 -16.942 1.00 44.00 77 SER A O 1
ATOM 563 N N . THR A 1 78 ? 6.234 -6.652 -18.725 1.00 42.03 78 THR A N 1
ATOM 564 C CA . THR A 1 78 ? 5.919 -5.222 -18.676 1.00 42.03 78 THR A CA 1
ATOM 565 C C . THR A 1 78 ? 4.501 -5.066 -19.219 1.00 42.03 78 THR A C 1
ATOM 567 O O . THR A 1 78 ? 4.286 -4.917 -20.421 1.00 42.03 78 THR A O 1
ATOM 570 N N . GLN A 1 79 ? 3.516 -5.238 -18.342 1.00 48.31 79 GLN A N 1
ATOM 571 C CA . GLN A 1 79 ? 2.113 -5.065 -18.677 1.00 48.31 79 GLN A CA 1
ATOM 572 C C . GLN A 1 79 ? 1.860 -3.571 -18.900 1.00 48.31 79 GLN A C 1
ATOM 574 O O . GLN A 1 79 ? 2.347 -2.737 -18.140 1.00 48.31 79 GLN A O 1
ATOM 579 N N . ALA A 1 80 ? 1.166 -3.240 -19.991 1.00 43.97 80 ALA A N 1
ATOM 580 C CA . ALA A 1 80 ? 0.830 -1.862 -20.321 1.00 43.97 80 ALA A CA 1
ATOM 581 C C . ALA A 1 80 ? 0.082 -1.200 -19.146 1.00 43.97 80 ALA A C 1
ATOM 583 O O . ALA A 1 80 ? -0.714 -1.889 -18.499 1.00 43.97 80 ALA A O 1
ATOM 584 N N . PRO A 1 81 ? 0.305 0.104 -18.890 1.00 52.88 81 PRO A N 1
ATOM 585 C CA . PRO A 1 81 ? -0.438 0.843 -17.881 1.00 52.88 81 PRO A CA 1
ATOM 586 C C . PRO A 1 81 ? -1.945 0.617 -18.034 1.00 52.88 81 PRO A C 1
ATOM 588 O O . PRO A 1 81 ? -2.434 0.621 -19.173 1.00 52.88 81 PRO A O 1
ATOM 591 N N . PRO A 1 82 ? -2.691 0.424 -16.935 1.00 55.34 82 PRO A N 1
ATOM 592 C CA . PRO A 1 82 ? -4.141 0.376 -17.007 1.00 55.34 82 PRO A CA 1
ATOM 593 C C . PRO A 1 82 ? -4.680 1.639 -17.693 1.00 55.34 82 PRO A C 1
ATOM 595 O O . PRO A 1 82 ? -4.170 2.744 -17.499 1.00 55.34 82 PRO A O 1
ATOM 598 N N . GLY A 1 83 ? -5.693 1.456 -18.547 1.00 49.44 83 GLY A N 1
ATOM 599 C CA . GLY A 1 83 ? -6.403 2.564 -19.182 1.00 49.44 83 GLY A CA 1
ATOM 600 C C . GLY A 1 83 ? -6.950 3.528 -18.129 1.00 49.44 83 GLY A C 1
ATOM 601 O O . GLY A 1 83 ? -7.224 3.114 -17.008 1.00 49.44 83 GLY A O 1
ATOM 602 N N . ASN A 1 84 ? -7.078 4.805 -18.503 1.00 49.97 84 ASN A N 1
ATOM 603 C CA . ASN A 1 84 ? -7.463 5.904 -17.615 1.00 49.97 84 ASN A CA 1
ATOM 604 C C . ASN A 1 84 ? -8.592 5.472 -16.651 1.00 49.97 84 ASN A C 1
ATOM 606 O O . ASN A 1 84 ? -9.706 5.222 -17.125 1.00 49.97 84 ASN A O 1
ATOM 610 N N . PRO A 1 85 ? -8.334 5.349 -15.336 1.00 55.19 85 PRO A N 1
ATOM 611 C CA . PRO A 1 85 ? -9.379 5.003 -14.386 1.00 55.19 85 PRO A CA 1
ATOM 612 C C . PRO A 1 85 ? -10.448 6.098 -14.445 1.00 55.19 85 PRO A C 1
ATOM 614 O O . PRO A 1 85 ? -10.125 7.287 -14.488 1.00 55.19 85 PRO A O 1
ATOM 617 N N . GLY A 1 86 ? -11.725 5.706 -14.510 1.00 55.78 86 GLY A N 1
ATOM 618 C CA . GLY A 1 86 ? -12.833 6.658 -14.424 1.00 55.78 86 GLY A CA 1
ATOM 619 C C . GLY A 1 86 ? -12.677 7.534 -13.177 1.00 55.78 86 GLY A C 1
ATOM 620 O O . GLY A 1 86 ? -12.152 7.076 -12.169 1.00 55.78 86 GLY A O 1
ATOM 621 N N . SER A 1 87 ? -13.111 8.791 -13.233 1.00 62.22 87 SER A N 1
ATOM 622 C CA . SER A 1 87 ? -12.907 9.823 -12.197 1.00 62.22 87 SER A CA 1
ATOM 623 C C . SER A 1 87 ? -13.561 9.555 -10.830 1.00 62.22 87 SER A C 1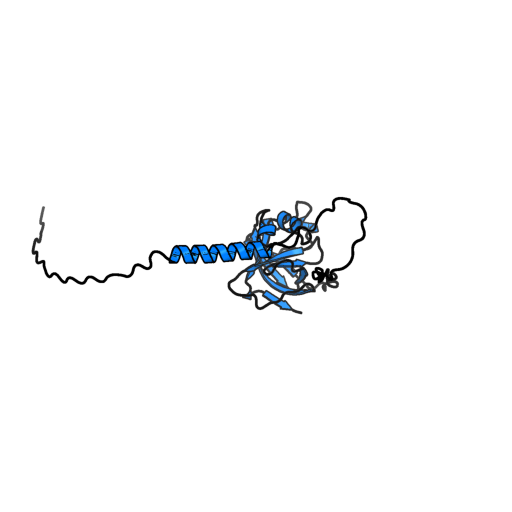
ATOM 625 O O . SER A 1 87 ? -13.577 10.444 -9.986 1.00 62.22 87 SER A O 1
ATOM 627 N N . ASP A 1 88 ? -14.114 8.364 -10.610 1.00 83.88 88 ASP A N 1
ATOM 628 C CA . ASP A 1 88 ? -15.020 8.060 -9.499 1.00 83.88 88 ASP A CA 1
ATOM 629 C C . ASP A 1 88 ? -14.350 7.236 -8.385 1.00 83.88 88 ASP A C 1
ATOM 631 O O . ASP A 1 88 ? -15.032 6.676 -7.526 1.00 83.88 88 ASP A O 1
ATOM 635 N N . TRP A 1 89 ? -13.018 7.141 -8.386 1.00 90.62 89 TRP A N 1
ATOM 636 C CA . TRP A 1 89 ? -12.278 6.462 -7.326 1.00 90.62 89 TRP A CA 1
ATOM 637 C C . TRP A 1 89 ? -11.874 7.418 -6.202 1.00 90.62 89 TRP A C 1
ATOM 639 O O . TRP A 1 89 ? -11.700 8.621 -6.395 1.00 90.62 89 TRP A O 1
ATOM 649 N N . ILE A 1 90 ? -11.718 6.860 -5.006 1.00 92.50 90 ILE A N 1
ATOM 650 C CA . ILE A 1 90 ? -11.331 7.573 -3.793 1.00 92.50 90 ILE A CA 1
ATOM 651 C C . ILE A 1 90 ? -10.210 6.814 -3.096 1.00 92.50 90 ILE A C 1
ATOM 653 O O . ILE A 1 90 ? -10.315 5.612 -2.870 1.00 92.50 90 ILE A O 1
ATOM 657 N N . LEU A 1 91 ? -9.153 7.527 -2.720 1.00 94.38 91 LEU A N 1
ATOM 658 C CA . LEU A 1 91 ? -8.138 7.030 -1.801 1.00 94.38 91 LEU A CA 1
ATOM 659 C C . LEU A 1 91 ? -7.861 8.114 -0.770 1.00 94.38 91 LEU A C 1
ATOM 661 O O . LEU A 1 91 ? -7.283 9.149 -1.097 1.00 94.38 91 LEU A O 1
ATOM 665 N N . THR A 1 92 ? -8.298 7.889 0.464 1.00 94.44 92 THR A N 1
ATOM 666 C CA . THR A 1 92 ? -8.198 8.892 1.531 1.00 94.44 92 THR A CA 1
ATOM 667 C C . THR A 1 92 ? -7.611 8.314 2.803 1.00 94.44 92 THR A C 1
ATOM 669 O O . THR A 1 92 ? -7.795 7.129 3.070 1.00 94.44 92 THR A O 1
ATOM 672 N N . ALA A 1 93 ? -6.972 9.159 3.613 1.00 94.56 93 ALA A N 1
ATOM 673 C CA . ALA A 1 93 ? -6.664 8.873 5.009 1.00 94.56 93 ALA A CA 1
ATOM 674 C C . ALA A 1 93 ? -7.073 10.052 5.892 1.00 94.56 93 ALA A C 1
ATOM 676 O O . ALA A 1 93 ? -6.819 11.208 5.557 1.00 94.56 93 ALA A O 1
ATOM 677 N N . GLY A 1 94 ? -7.774 9.777 6.995 1.00 88.94 94 GLY A N 1
ATOM 678 C CA . GLY A 1 94 ? -8.306 10.841 7.861 1.00 88.94 94 GLY A CA 1
ATOM 679 C C . GLY A 1 94 ? -9.254 11.821 7.142 1.00 88.94 94 GLY A C 1
ATOM 680 O O . GLY A 1 94 ? -9.437 12.944 7.599 1.00 88.94 94 GLY A O 1
ATOM 681 N N . GLY A 1 95 ? -9.840 11.410 6.008 1.00 88.69 95 GLY A N 1
ATOM 682 C CA . GLY A 1 95 ? -10.693 12.246 5.154 1.00 88.69 95 GLY A CA 1
ATOM 683 C C . GLY A 1 95 ? -9.955 13.092 4.108 1.00 88.69 95 GLY A C 1
ATOM 684 O O . GLY A 1 95 ? -10.619 13.743 3.303 1.00 88.69 95 GLY A O 1
ATOM 685 N N . THR A 1 96 ? -8.621 13.066 4.073 1.00 90.62 96 THR A N 1
ATOM 686 C CA . THR A 1 96 ? -7.805 13.774 3.071 1.00 90.62 96 THR A CA 1
ATOM 687 C C . THR A 1 96 ? -7.445 12.843 1.922 1.00 90.62 96 THR A C 1
ATOM 689 O O . THR A 1 96 ? -7.108 11.685 2.165 1.00 90.62 96 THR A O 1
ATOM 692 N N . SER A 1 97 ? -7.510 13.329 0.677 1.00 90.81 97 SER A N 1
ATOM 693 C CA . SER A 1 97 ? -7.061 12.561 -0.492 1.00 90.81 97 SER A CA 1
ATOM 694 C C . SER A 1 97 ? -5.561 12.293 -0.410 1.00 90.81 97 SER A C 1
ATOM 696 O O . SER A 1 97 ? -4.789 13.217 -0.179 1.00 90.81 97 SER A O 1
ATOM 698 N N . LEU A 1 98 ? -5.151 11.042 -0.618 1.00 89.25 98 LEU A N 1
ATOM 699 C CA . LEU A 1 98 ? -3.734 10.662 -0.659 1.00 89.25 98 LEU A CA 1
ATOM 700 C C . LEU A 1 98 ? -3.108 10.837 -2.046 1.00 89.25 98 LEU A C 1
ATOM 702 O O . LEU A 1 98 ? -1.900 10.683 -2.193 1.00 89.25 98 LEU A O 1
ATOM 706 N N . LEU A 1 99 ? -3.927 11.097 -3.065 1.00 87.12 99 LEU A N 1
ATOM 707 C CA . LEU A 1 99 ? -3.501 11.244 -4.451 1.00 87.12 99 LEU A CA 1
ATOM 708 C C . LEU A 1 99 ? -4.156 12.481 -5.098 1.00 87.12 99 LEU A C 1
ATOM 710 O O . LEU A 1 99 ? -5.305 12.792 -4.762 1.00 87.12 99 LEU A O 1
ATOM 714 N N . PRO A 1 100 ? -3.480 13.147 -6.054 1.00 80.25 100 PRO A N 1
ATOM 715 C CA . PRO A 1 100 ? -2.103 12.886 -6.498 1.00 80.25 100 PRO A CA 1
ATOM 716 C C . PRO A 1 100 ? -1.072 13.237 -5.411 1.00 80.25 100 PRO A C 1
ATOM 718 O O . PRO A 1 100 ? -1.334 14.078 -4.551 1.00 80.25 100 PRO A O 1
ATOM 721 N N . LEU A 1 101 ? 0.096 12.587 -5.424 1.00 74.25 101 LEU A N 1
ATOM 722 C CA . LEU A 1 101 ? 1.123 12.852 -4.403 1.00 74.25 101 LEU A CA 1
ATOM 723 C C . LEU A 1 101 ? 1.765 14.225 -4.607 1.00 74.25 101 LEU A C 1
ATOM 725 O O . LEU A 1 101 ? 2.228 14.834 -3.649 1.00 74.25 101 LEU A O 1
ATOM 729 N N . ASN A 1 102 ? 1.722 14.752 -5.830 1.00 57.41 102 ASN A N 1
ATOM 730 C CA . ASN A 1 102 ? 2.356 16.013 -6.204 1.00 57.41 102 ASN A CA 1
ATOM 731 C C . ASN A 1 102 ? 1.804 17.276 -5.502 1.00 57.41 102 ASN A C 1
ATOM 733 O O . ASN A 1 102 ? 2.517 18.277 -5.424 1.00 57.41 102 ASN A O 1
ATOM 737 N N . GLU A 1 103 ? 0.603 17.236 -4.911 1.00 49.78 103 GLU A N 1
ATOM 738 C CA . GLU A 1 103 ? 0.116 18.303 -4.015 1.00 49.78 103 GLU A CA 1
ATOM 739 C C . GLU A 1 103 ? 0.624 18.143 -2.566 1.00 49.78 103 GLU A C 1
ATOM 741 O O . GLU A 1 103 ? 0.754 19.135 -1.847 1.00 49.78 103 GLU A O 1
ATOM 746 N N . ALA A 1 104 ? 1.022 16.931 -2.163 1.00 46.25 104 ALA A N 1
ATOM 747 C CA . ALA A 1 104 ? 1.746 16.651 -0.918 1.00 46.25 104 ALA A CA 1
ATOM 748 C C . ALA A 1 104 ? 3.281 16.823 -1.066 1.00 46.25 104 ALA A C 1
ATOM 750 O O . ALA A 1 104 ? 4.006 17.002 -0.084 1.00 46.25 104 ALA A O 1
ATOM 751 N N . GLU A 1 105 ? 3.813 16.809 -2.293 1.00 42.47 105 GLU A N 1
ATOM 752 C CA . GLU A 1 105 ? 5.256 16.845 -2.585 1.00 42.47 105 GLU A CA 1
ATOM 753 C C . GLU A 1 105 ? 5.923 18.221 -2.468 1.00 42.47 105 GLU A C 1
ATOM 755 O O . GLU A 1 105 ? 7.148 18.274 -2.346 1.00 42.47 105 GLU A O 1
ATOM 760 N N . ALA A 1 106 ? 5.185 19.336 -2.402 1.00 42.34 106 ALA A N 1
ATOM 761 C CA . ALA A 1 106 ? 5.807 20.658 -2.228 1.00 42.34 106 ALA A CA 1
ATOM 762 C C . ALA A 1 106 ? 6.609 20.793 -0.906 1.00 42.34 106 ALA A C 1
ATOM 764 O O . ALA A 1 106 ? 7.403 21.724 -0.758 1.00 42.34 106 ALA A O 1
ATOM 765 N N . ALA A 1 107 ? 6.446 19.846 0.029 1.00 34.22 107 ALA A N 1
ATOM 766 C CA . ALA A 1 107 ? 7.212 19.741 1.269 1.00 34.22 107 ALA A CA 1
ATOM 767 C C . ALA A 1 107 ? 7.611 18.292 1.635 1.00 34.22 107 ALA A C 1
ATOM 769 O O . ALA A 1 107 ? 7.782 17.984 2.814 1.00 34.22 107 ALA A O 1
ATOM 770 N N . GLY A 1 108 ? 7.785 17.403 0.650 1.00 46.00 108 GLY A N 1
ATOM 771 C CA . GLY A 1 108 ? 8.341 16.067 0.900 1.00 46.00 108 GLY A CA 1
ATOM 772 C C . GLY A 1 108 ? 7.345 14.918 1.066 1.00 46.00 108 GLY A C 1
ATOM 773 O O . GLY A 1 108 ? 7.742 13.915 1.646 1.00 46.00 108 GLY A O 1
ATOM 774 N N . GLY A 1 109 ? 6.107 15.036 0.559 1.00 53.53 109 GLY A N 1
ATOM 775 C CA . GLY A 1 109 ? 5.300 13.929 -0.001 1.00 53.53 109 GLY A CA 1
ATOM 776 C C . GLY A 1 109 ? 5.119 12.678 0.860 1.00 53.53 109 GLY A C 1
ATOM 777 O O . GLY A 1 109 ? 4.877 11.591 0.337 1.00 53.53 109 GLY A O 1
ATOM 778 N N . SER A 1 110 ? 5.304 12.801 2.170 1.00 75.56 110 SER A N 1
ATOM 779 C CA . SER A 1 110 ? 5.402 11.665 3.067 1.00 75.56 110 SER A CA 1
ATOM 780 C C . SER A 1 110 ? 4.024 11.318 3.597 1.00 75.56 110 SER A C 1
ATOM 782 O O . SER A 1 110 ? 3.339 12.151 4.187 1.00 75.56 110 SER A O 1
ATOM 784 N N . LEU A 1 111 ? 3.657 10.044 3.484 1.00 87.38 111 LEU A N 1
ATOM 785 C CA . LEU A 1 111 ? 2.463 9.498 4.126 1.00 87.38 111 LEU A CA 1
ATOM 786 C C . LEU A 1 111 ? 2.578 9.500 5.666 1.00 87.38 111 LEU A C 1
ATOM 788 O O . LEU A 1 111 ? 1.616 9.156 6.354 1.00 87.38 111 LEU A O 1
ATOM 792 N N . ALA A 1 112 ? 3.731 9.901 6.220 1.00 87.56 112 ALA A N 1
ATOM 793 C CA . ALA A 1 112 ? 3.993 9.961 7.654 1.00 87.56 112 ALA A CA 1
ATOM 794 C C . ALA A 1 112 ? 2.989 10.831 8.428 1.00 87.56 112 ALA A C 1
ATOM 796 O O . ALA A 1 112 ? 2.688 10.518 9.579 1.00 87.56 112 ALA A O 1
ATOM 797 N N . GLU A 1 113 ? 2.446 11.892 7.822 1.00 88.81 113 GLU A N 1
ATOM 798 C CA . GLU A 1 113 ? 1.460 12.758 8.488 1.00 88.81 113 GLU A CA 1
ATOM 799 C C . GLU A 1 113 ? 0.120 12.053 8.759 1.00 88.81 113 GLU A C 1
ATOM 801 O O . GLU A 1 113 ? -0.609 12.430 9.677 1.00 88.81 113 GLU A O 1
ATOM 806 N N . TYR A 1 114 ? -0.175 10.987 8.012 1.00 92.62 114 TYR A N 1
ATOM 807 C CA . TYR A 1 114 ? -1.402 10.207 8.148 1.00 92.62 114 TYR A CA 1
ATOM 808 C C . TYR A 1 114 ? -1.222 8.961 9.015 1.00 92.62 114 TYR A C 1
ATOM 810 O O . TYR A 1 114 ? -2.169 8.197 9.166 1.00 92.62 114 TYR A O 1
ATOM 818 N N . VAL A 1 115 ? -0.045 8.721 9.596 1.00 95.44 115 VAL A N 1
ATOM 819 C CA . VAL A 1 115 ? 0.213 7.509 10.389 1.00 95.44 115 VAL A CA 1
ATOM 820 C C . VAL A 1 115 ? -0.798 7.365 11.529 1.00 95.44 115 VAL A C 1
ATOM 822 O O . VAL A 1 115 ? -1.057 8.296 12.292 1.00 95.44 115 VAL A O 1
ATOM 825 N N . GLY A 1 116 ? -1.372 6.168 11.638 1.00 96.00 116 GLY A N 1
ATOM 826 C CA . GLY A 1 116 ? -2.437 5.828 12.578 1.00 96.00 116 GLY A CA 1
ATOM 827 C C . GLY A 1 116 ? -3.836 6.259 12.132 1.00 96.00 116 GLY A C 1
ATOM 828 O O . GLY A 1 116 ? -4.805 5.905 12.804 1.00 96.00 116 GLY A O 1
ATOM 829 N N . GLN A 1 117 ? -3.974 6.990 11.022 1.00 97.00 117 GLN A N 1
ATOM 830 C CA . GLN A 1 117 ? -5.279 7.351 10.477 1.00 97.00 117 GLN A CA 1
ATOM 831 C C . GLN A 1 117 ? -5.901 6.178 9.709 1.00 97.00 117 GLN A C 1
ATOM 833 O O . GLN A 1 117 ? -5.182 5.420 9.043 1.00 97.00 117 GLN A O 1
ATOM 838 N N . PRO A 1 118 ? -7.239 6.044 9.754 1.00 97.25 118 PRO A N 1
ATOM 839 C CA . PRO A 1 118 ? -7.946 5.106 8.900 1.00 97.25 118 PRO A CA 1
ATOM 840 C C . PRO A 1 118 ? -7.806 5.535 7.440 1.00 97.25 118 PRO A C 1
ATOM 842 O O . PRO A 1 118 ? -8.000 6.711 7.114 1.00 97.25 118 PRO A O 1
ATOM 845 N N . ALA A 1 119 ? -7.502 4.567 6.581 1.00 97.38 119 ALA A N 1
ATOM 846 C CA . ALA A 1 119 ? -7.449 4.725 5.140 1.00 97.38 119 ALA A CA 1
ATOM 847 C C . ALA A 1 119 ? -8.634 4.014 4.478 1.00 97.38 119 ALA A C 1
ATOM 849 O O . ALA A 1 119 ? -8.998 2.901 4.864 1.00 97.38 119 ALA A O 1
ATOM 850 N N . VAL A 1 120 ? -9.227 4.656 3.474 1.00 97.44 120 VAL A N 1
ATOM 851 C CA . VAL A 1 120 ? -10.348 4.114 2.699 1.00 97.44 120 VAL A CA 1
ATOM 852 C C . VAL A 1 120 ? -10.021 4.214 1.219 1.00 97.44 120 VAL A C 1
ATOM 854 O O . VAL A 1 120 ? -9.755 5.309 0.711 1.00 97.44 120 VAL A O 1
ATOM 857 N N . GLY A 1 121 ? -10.065 3.065 0.547 1.00 96.75 121 GLY A N 1
ATOM 858 C CA . GLY A 1 121 ? -9.988 2.939 -0.902 1.00 96.75 121 GLY A CA 1
ATOM 859 C C . GLY A 1 121 ? -11.337 2.505 -1.469 1.00 96.75 121 GLY A C 1
ATOM 860 O O . GLY A 1 121 ? -11.895 1.501 -1.030 1.00 96.75 121 GLY A O 1
ATOM 861 N N . GLY A 1 122 ? -11.865 3.234 -2.447 1.00 96.25 122 GLY A N 1
ATOM 862 C CA . GLY A 1 122 ? -13.054 2.853 -3.211 1.00 96.25 122 GLY A CA 1
ATOM 863 C C . GLY A 1 122 ? -12.794 3.041 -4.698 1.00 96.25 122 GLY A C 1
ATOM 864 O O . GLY A 1 122 ? -12.345 4.102 -5.115 1.00 96.25 122 GLY A O 1
ATOM 865 N N . GLY A 1 123 ? -13.041 2.011 -5.498 1.00 94.56 123 GLY A N 1
ATOM 866 C CA . GLY A 1 123 ? -12.777 2.020 -6.932 1.00 94.56 123 GLY A CA 1
ATOM 867 C C . GLY A 1 123 ? -11.303 2.211 -7.302 1.00 94.56 123 GLY A C 1
ATOM 868 O O . GLY A 1 123 ? -11.030 2.629 -8.422 1.00 94.56 123 GLY A O 1
ATOM 869 N N . VAL A 1 124 ? -10.349 1.955 -6.398 1.00 94.94 124 VAL A N 1
ATOM 870 C CA . VAL A 1 124 ? -8.949 2.337 -6.637 1.00 94.94 124 VAL A CA 1
ATOM 871 C C . VAL A 1 124 ? -8.281 1.345 -7.591 1.00 94.94 124 VAL A C 1
ATOM 873 O O . VAL A 1 124 ? -8.294 0.144 -7.309 1.00 94.94 124 VAL A O 1
ATOM 876 N N . PRO A 1 125 ? -7.673 1.805 -8.695 1.00 95.31 125 PRO A N 1
ATOM 877 C CA . PRO A 1 125 ? -6.961 0.926 -9.613 1.00 95.31 125 PRO A CA 1
ATOM 878 C C . PRO A 1 125 ? -5.672 0.383 -8.988 1.00 95.31 125 PRO A C 1
ATOM 880 O O . PRO A 1 125 ? -4.883 1.120 -8.386 1.00 95.31 125 PRO A O 1
ATOM 883 N N . VAL A 1 126 ? -5.430 -0.909 -9.190 1.00 95.56 126 VAL A N 1
ATOM 884 C CA . VAL A 1 126 ? -4.144 -1.550 -8.916 1.00 95.56 126 VAL A CA 1
ATOM 885 C C . VAL A 1 126 ? -3.195 -1.218 -10.061 1.00 95.56 126 VAL A C 1
ATOM 887 O O . VAL A 1 126 ? -3.403 -1.622 -11.207 1.00 95.56 126 VAL A O 1
ATOM 890 N N . TRP A 1 127 ? -2.126 -0.496 -9.744 1.00 94.69 127 TRP A N 1
ATOM 891 C CA . TRP A 1 127 ? -1.103 -0.100 -10.703 1.00 94.69 127 TRP A CA 1
ATOM 892 C C . TRP A 1 127 ? -0.148 -1.253 -11.020 1.00 94.69 127 TRP A C 1
ATOM 894 O O . TRP A 1 127 ? 0.073 -1.587 -12.183 1.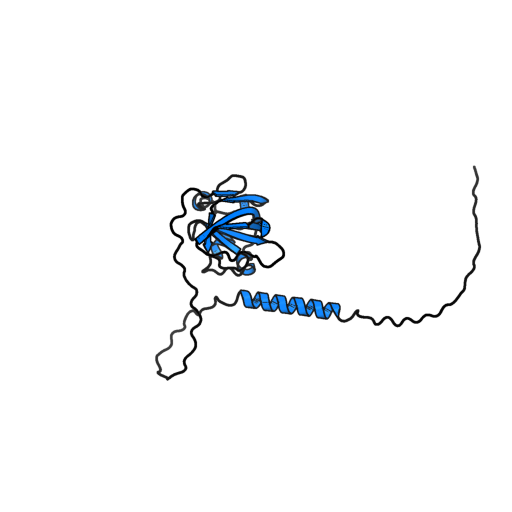00 94.69 127 TRP A O 1
ATOM 904 N N . SER A 1 128 ? 0.413 -1.890 -9.990 1.00 94.75 128 SER A N 1
ATOM 905 C CA . SER A 1 128 ? 1.348 -3.006 -10.152 1.00 94.75 128 SER A CA 1
ATOM 906 C C . SER A 1 128 ? 1.418 -3.882 -8.901 1.00 94.75 128 SER A C 1
ATOM 908 O O . SER A 1 128 ? 1.120 -3.431 -7.800 1.00 94.75 128 SER A O 1
ATOM 910 N N . VAL A 1 129 ? 1.818 -5.145 -9.068 1.00 94.94 129 VAL A N 1
ATOM 911 C CA . VAL A 1 129 ? 1.862 -6.158 -7.995 1.00 94.94 129 VAL A CA 1
ATOM 912 C C . VAL A 1 129 ? 3.268 -6.769 -7.939 1.00 94.94 129 VAL A C 1
ATOM 914 O O . VAL A 1 129 ? 3.498 -7.836 -8.507 1.00 94.94 129 VAL A O 1
ATOM 917 N N . PRO A 1 130 ? 4.260 -6.063 -7.368 1.00 91.69 130 PRO A N 1
ATOM 918 C CA . PRO A 1 130 ? 5.638 -6.551 -7.343 1.00 91.69 130 PRO A CA 1
ATOM 919 C C . PRO A 1 130 ? 5.912 -7.545 -6.206 1.00 91.69 130 PRO A C 1
ATOM 921 O O . PRO A 1 130 ? 6.954 -8.194 -6.228 1.00 91.69 130 PRO A O 1
ATOM 924 N N . ALA A 1 131 ? 5.006 -7.669 -5.231 1.00 89.69 131 ALA A N 1
ATOM 925 C CA . ALA A 1 131 ? 5.126 -8.589 -4.107 1.00 89.69 131 ALA A CA 1
ATOM 926 C C . ALA A 1 131 ? 3.874 -9.466 -3.972 1.00 89.69 131 ALA A C 1
ATOM 928 O O . ALA A 1 131 ? 2.815 -9.151 -4.506 1.00 89.69 131 ALA A O 1
ATOM 929 N N . ASP A 1 132 ? 4.010 -10.571 -3.241 1.00 85.12 132 ASP A N 1
ATOM 930 C CA . ASP A 1 132 ? 2.920 -11.524 -2.987 1.00 85.12 132 ASP A CA 1
ATOM 931 C C . ASP A 1 132 ? 1.854 -10.929 -2.052 1.00 85.12 132 ASP A C 1
ATOM 933 O O . ASP A 1 132 ? 0.655 -11.041 -2.280 1.00 85.12 132 ASP A O 1
ATOM 937 N N . GLU A 1 133 ? 2.310 -10.211 -1.023 1.00 89.81 133 GLU A N 1
ATOM 938 C CA . GLU A 1 133 ? 1.457 -9.644 0.026 1.00 89.81 133 GLU A CA 1
ATOM 939 C C . GLU A 1 133 ? 1.247 -8.133 -0.140 1.00 89.81 133 GLU A C 1
ATOM 941 O O . GLU A 1 133 ? 0.736 -7.475 0.762 1.00 89.81 133 GLU A O 1
ATOM 946 N N . GLY A 1 134 ? 1.657 -7.546 -1.265 1.00 94.00 134 GLY A N 1
ATOM 947 C CA . GLY A 1 134 ? 1.521 -6.110 -1.446 1.00 94.00 134 GLY A CA 1
ATOM 948 C C . GLY A 1 134 ? 1.561 -5.647 -2.889 1.00 94.00 134 GLY A C 1
ATOM 949 O O . GLY A 1 134 ? 2.152 -6.271 -3.774 1.00 94.00 134 GLY A O 1
ATOM 950 N N . PHE A 1 135 ? 0.884 -4.533 -3.121 1.00 96.62 135 PHE A N 1
ATOM 951 C CA . PHE A 1 135 ? 0.691 -3.966 -4.442 1.00 96.62 135 PHE A CA 1
ATOM 952 C C . PHE A 1 135 ? 0.595 -2.448 -4.374 1.00 96.62 135 PHE A C 1
ATOM 954 O O . PHE A 1 135 ? 0.269 -1.848 -3.350 1.00 96.62 135 PHE A O 1
ATOM 961 N N . TRP A 1 136 ? 0.881 -1.819 -5.503 1.00 97.00 136 TRP A N 1
ATOM 962 C CA . TRP A 1 136 ? 0.712 -0.394 -5.693 1.00 97.00 136 TRP A CA 1
ATOM 963 C C . TRP A 1 136 ? -0.699 -0.095 -6.176 1.00 97.00 136 TRP A C 1
ATOM 965 O O . TRP A 1 136 ? -1.157 -0.688 -7.154 1.00 97.00 136 TRP A O 1
ATOM 975 N N . VAL A 1 137 ? -1.355 0.874 -5.546 1.00 96.06 137 VAL A N 1
ATOM 976 C CA . VAL A 1 137 ? -2.600 1.468 -6.042 1.00 96.06 137 VAL A CA 1
ATOM 977 C C . VAL A 1 137 ? -2.364 2.908 -6.462 1.00 96.06 137 VAL A C 1
ATOM 979 O O . VAL A 1 137 ? -1.599 3.613 -5.808 1.00 96.06 137 VAL A O 1
ATOM 982 N N . GLY A 1 138 ? -3.004 3.356 -7.538 1.00 92.75 138 GLY A N 1
ATOM 983 C CA . GLY A 1 138 ? -2.841 4.724 -8.029 1.00 92.75 138 GLY A CA 1
ATOM 984 C C . GLY A 1 138 ? -2.880 4.840 -9.545 1.00 92.75 138 GLY A C 1
ATOM 985 O O . GLY A 1 138 ? -3.297 3.923 -10.248 1.00 92.75 138 GLY A O 1
ATOM 986 N N . ILE A 1 139 ? -2.462 5.999 -10.045 1.00 87.50 139 ILE A N 1
ATOM 987 C CA . ILE A 1 139 ? -2.685 6.404 -11.443 1.00 87.50 139 ILE A CA 1
ATOM 988 C C . ILE A 1 139 ? -1.408 6.466 -12.278 1.00 87.50 139 ILE A C 1
ATOM 990 O O . ILE A 1 139 ? -1.488 6.535 -13.504 1.00 87.50 139 ILE A O 1
ATOM 994 N N . SER A 1 140 ? -0.238 6.479 -11.640 1.00 89.00 140 SER A N 1
ATOM 995 C CA . SER A 1 140 ? 1.043 6.574 -12.335 1.00 89.00 140 SER A CA 1
ATOM 996 C C . SER A 1 140 ? 2.184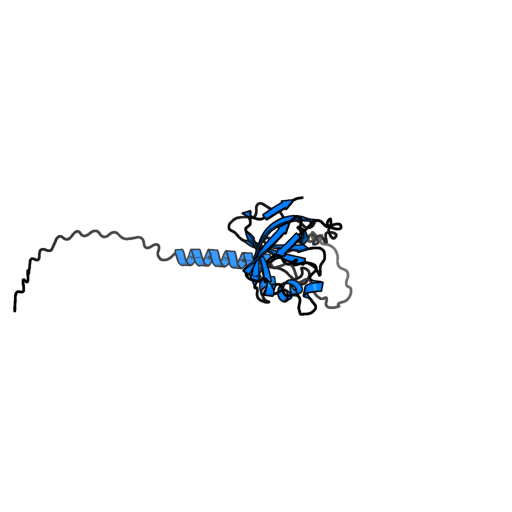 6.006 -11.492 1.00 89.00 140 SER A C 1
ATOM 998 O O . SER A 1 140 ? 2.016 5.675 -10.318 1.00 89.00 140 SER A O 1
ATOM 1000 N N . ASP A 1 141 ? 3.381 5.937 -12.078 1.00 87.56 141 ASP A N 1
ATOM 1001 C CA . ASP A 1 141 ? 4.574 5.543 -11.335 1.00 87.56 141 ASP A CA 1
ATOM 1002 C C . ASP A 1 141 ? 5.015 6.559 -10.266 1.00 87.56 141 ASP A C 1
ATOM 1004 O O . ASP A 1 141 ? 5.746 6.204 -9.340 1.00 87.56 141 ASP A O 1
ATOM 1008 N N . ALA A 1 142 ? 4.587 7.813 -10.389 1.00 86.38 142 ALA A N 1
ATOM 1009 C CA . ALA A 1 142 ? 4.845 8.848 -9.393 1.00 86.38 142 ALA A CA 1
ATOM 1010 C C . ALA A 1 142 ? 3.693 8.965 -8.381 1.00 86.38 142 ALA A C 1
ATOM 1012 O O . ALA A 1 142 ? 3.935 9.262 -7.220 1.00 86.38 142 ALA A O 1
ATOM 1013 N N . ASP A 1 143 ? 2.459 8.667 -8.796 1.00 88.25 143 ASP A N 1
ATOM 1014 C CA . ASP A 1 143 ? 1.231 8.866 -8.021 1.00 88.25 143 ASP A CA 1
ATOM 1015 C C . ASP A 1 143 ? 0.607 7.525 -7.632 1.00 88.25 143 ASP A C 1
ATOM 1017 O O . ASP A 1 143 ? -0.422 7.100 -8.178 1.00 88.25 143 ASP A O 1
ATOM 1021 N N . ARG A 1 144 ? 1.258 6.843 -6.690 1.00 93.56 144 ARG A N 1
ATOM 1022 C CA . ARG A 1 144 ? 0.820 5.542 -6.181 1.00 93.56 144 ARG A CA 1
ATOM 1023 C C . ARG A 1 144 ? 1.172 5.347 -4.712 1.00 93.56 144 ARG A C 1
ATOM 1025 O O . ARG A 1 144 ? 2.192 5.839 -4.240 1.00 93.56 144 ARG A O 1
ATOM 1032 N N . VAL A 1 145 ? 0.351 4.582 -4.005 1.00 95.62 145 VAL A N 1
ATOM 1033 C CA . VAL A 1 145 ? 0.516 4.242 -2.586 1.00 95.62 145 VAL A CA 1
ATOM 1034 C C . VAL A 1 145 ? 0.653 2.730 -2.440 1.00 95.62 145 VAL A C 1
ATOM 1036 O O . VAL A 1 145 ? -0.028 1.972 -3.132 1.00 95.62 145 VAL A O 1
ATOM 1039 N N . TRP A 1 146 ? 1.551 2.288 -1.559 1.00 97.25 146 TRP A N 1
ATOM 1040 C CA . TRP A 1 146 ? 1.712 0.868 -1.249 1.00 97.25 146 TRP A CA 1
ATOM 1041 C C . TRP A 1 146 ? 0.606 0.383 -0.319 1.00 97.25 146 TRP A C 1
ATOM 1043 O O . TRP A 1 146 ? 0.392 0.953 0.756 1.00 97.25 146 TRP A O 1
ATOM 1053 N N . VAL A 1 147 ? -0.052 -0.699 -0.724 1.00 97.38 147 VAL A N 1
ATOM 1054 C CA . VAL A 1 147 ? -0.974 -1.472 0.104 1.00 97.38 147 VAL A CA 1
ATOM 1055 C C . VAL A 1 147 ? -0.286 -2.777 0.481 1.00 97.38 147 VAL A C 1
ATOM 1057 O O . VAL A 1 147 ? 0.128 -3.539 -0.391 1.00 97.38 147 VAL A O 1
ATOM 1060 N N . GLN A 1 148 ? -0.178 -3.022 1.781 1.00 96.88 148 GLN A N 1
ATOM 1061 C CA . GLN A 1 148 ? 0.306 -4.262 2.371 1.00 96.88 148 GLN A CA 1
ATOM 1062 C C . GLN A 1 148 ? -0.888 -5.024 2.935 1.00 96.88 148 GLN A C 1
ATOM 1064 O O . GLN A 1 148 ? -1.596 -4.529 3.812 1.00 96.88 148 GLN A O 1
ATOM 1069 N N . LEU A 1 149 ? -1.102 -6.239 2.454 1.00 94.38 149 LEU A N 1
ATOM 1070 C CA . LEU A 1 149 ? -2.070 -7.140 3.051 1.00 94.38 149 LEU A CA 1
ATOM 1071 C C . LEU A 1 149 ? -1.503 -7.702 4.354 1.00 94.38 149 LEU A C 1
ATOM 1073 O O . LEU A 1 149 ? -0.317 -8.032 4.437 1.00 94.38 149 LEU A O 1
ATOM 1077 N N . ILE A 1 150 ? -2.358 -7.777 5.373 1.00 93.44 150 ILE A N 1
ATOM 1078 C CA . ILE A 1 150 ? -2.045 -8.364 6.677 1.00 93.44 150 ILE A CA 1
ATOM 1079 C C . ILE A 1 150 ? -3.106 -9.398 7.063 1.00 93.44 150 ILE A C 1
ATOM 1081 O O . ILE A 1 150 ? -4.280 -9.282 6.706 1.00 93.44 150 ILE A O 1
ATOM 1085 N N . GLY A 1 151 ? -2.703 -10.409 7.828 1.00 87.38 151 GLY A N 1
ATOM 1086 C CA . GLY A 1 151 ? -3.599 -11.458 8.308 1.00 87.38 151 GLY A CA 1
ATOM 1087 C C . GLY A 1 151 ? -2.948 -12.833 8.284 1.00 87.38 151 GLY A C 1
ATOM 1088 O O . GLY A 1 151 ? -1.783 -12.988 7.931 1.00 87.38 151 GLY A O 1
ATOM 1089 N N . SER A 1 152 ? -3.704 -13.844 8.709 1.00 74.25 152 SER A N 1
ATOM 1090 C CA . SER A 1 152 ? -3.275 -15.242 8.671 1.00 74.25 152 SER A CA 1
ATOM 1091 C C . SER A 1 152 ? -4.029 -15.998 7.584 1.00 74.25 152 SER A C 1
ATOM 1093 O O . SER A 1 152 ? -5.250 -16.123 7.667 1.00 74.25 152 SER A O 1
ATOM 1095 N N . GLY A 1 153 ? -3.294 -16.561 6.631 1.00 67.88 153 GLY A N 1
ATOM 1096 C CA . GLY A 1 153 ? -3.827 -17.395 5.554 1.00 67.88 153 GLY A CA 1
ATOM 1097 C C . GLY A 1 153 ? -3.194 -17.037 4.215 1.00 67.88 153 GLY A C 1
ATOM 1098 O O . GLY A 1 153 ? -2.605 -15.973 4.077 1.00 67.88 153 GLY A O 1
ATOM 1099 N N . GLU A 1 154 ? -3.303 -17.929 3.230 1.00 61.91 154 GLU A N 1
ATOM 1100 C CA . GLU A 1 154 ? -3.089 -17.516 1.842 1.00 61.91 154 GLU A CA 1
ATOM 1101 C C . GLU A 1 154 ? -4.228 -16.570 1.457 1.00 61.91 154 GLU A C 1
ATOM 1103 O O . GLU A 1 154 ? -5.402 -16.891 1.677 1.00 61.91 154 GLU A O 1
ATOM 1108 N N . SER A 1 155 ? -3.891 -15.412 0.885 1.00 60.12 155 SER A N 1
ATOM 1109 C CA . SER A 1 155 ? -4.903 -14.532 0.310 1.00 60.12 155 SER A CA 1
ATOM 1110 C C . SER A 1 155 ? -5.692 -15.318 -0.750 1.00 60.12 155 SER A C 1
ATOM 1112 O O . SER A 1 155 ? -5.095 -15.840 -1.695 1.00 60.12 155 SER A O 1
ATOM 1114 N N . PRO A 1 156 ? -7.033 -15.404 -0.661 1.00 64.81 156 PRO A N 1
ATOM 1115 C CA . PRO A 1 156 ? -7.837 -16.000 -1.729 1.00 64.81 156 PRO A CA 1
ATOM 1116 C C . PRO A 1 156 ? -7.825 -15.132 -3.000 1.00 64.81 156 PRO A C 1
ATOM 1118 O O . PRO A 1 156 ? -8.334 -15.545 -4.047 1.00 64.81 156 PRO A O 1
ATOM 1121 N N . TYR A 1 157 ? -7.275 -13.917 -2.914 1.00 67.69 157 TYR A N 1
ATOM 1122 C CA . TYR A 1 157 ? -7.261 -12.936 -3.981 1.00 67.69 157 TYR A CA 1
ATOM 1123 C C . TYR A 1 157 ? -5.947 -12.991 -4.753 1.00 67.69 157 TYR A C 1
ATOM 1125 O O . TYR A 1 157 ? -4.881 -12.684 -4.231 1.00 67.69 157 TYR A O 1
ATOM 1133 N N . ALA A 1 158 ? -6.048 -13.301 -6.044 1.00 84.88 158 ALA A N 1
ATOM 1134 C CA . ALA A 1 158 ? -4.976 -13.067 -7.002 1.00 84.88 158 ALA A CA 1
ATOM 1135 C C . ALA A 1 158 ? -5.141 -11.661 -7.594 1.00 84.88 158 ALA A C 1
ATOM 1137 O O . ALA A 1 158 ? -5.736 -11.523 -8.666 1.00 84.88 158 ALA A O 1
ATOM 1138 N N . VAL A 1 159 ? -4.669 -10.646 -6.866 1.00 90.31 159 VAL A N 1
ATOM 1139 C CA . VAL A 1 159 ? -4.656 -9.244 -7.314 1.00 90.31 159 VAL A CA 1
ATOM 1140 C C . VAL A 1 159 ? -3.737 -9.102 -8.530 1.00 90.31 159 VAL A C 1
ATOM 1142 O O . VAL A 1 159 ? -2.658 -9.699 -8.580 1.00 90.31 159 VAL A O 1
ATOM 1145 N N . ARG A 1 160 ? -4.160 -8.329 -9.532 1.00 93.00 160 ARG A N 1
ATOM 1146 C CA . ARG A 1 160 ? -3.407 -8.071 -10.766 1.00 93.00 160 ARG A CA 1
ATOM 1147 C C . ARG A 1 160 ? -3.397 -6.588 -11.102 1.00 93.00 160 ARG A C 1
ATOM 1149 O O . ARG A 1 160 ? -4.300 -5.846 -10.735 1.00 93.00 160 ARG A O 1
ATOM 1156 N N . ALA A 1 161 ? -2.387 -6.168 -11.860 1.00 92.88 161 ALA A N 1
ATOM 1157 C CA . ALA A 1 161 ? -2.385 -4.838 -12.455 1.00 92.88 161 ALA A CA 1
ATOM 1158 C C . ALA A 1 161 ? -3.626 -4.649 -13.344 1.00 92.88 161 ALA A C 1
ATOM 1160 O O . ALA A 1 161 ? -3.950 -5.517 -14.161 1.00 92.88 161 ALA A O 1
ATOM 1161 N N . GLY A 1 162 ? -4.301 -3.514 -13.174 1.00 92.44 162 GLY A N 1
ATOM 1162 C CA . GLY A 1 162 ? -5.561 -3.181 -13.838 1.00 92.44 162 GLY A CA 1
ATOM 1163 C C . GLY A 1 162 ? -6.825 -3.641 -13.115 1.00 92.44 162 GLY A C 1
ATOM 1164 O O . GLY A 1 162 ? -7.902 -3.178 -13.487 1.00 92.44 162 GLY A O 1
ATOM 1165 N N . ASP A 1 163 ? -6.716 -4.468 -12.072 1.00 94.25 163 ASP A N 1
ATOM 1166 C CA . ASP A 1 163 ? -7.851 -4.722 -11.186 1.00 94.25 163 ASP A CA 1
ATOM 1167 C C . ASP A 1 163 ? -8.239 -3.434 -10.442 1.00 94.25 163 ASP A C 1
ATOM 1169 O O . ASP A 1 163 ? -7.460 -2.484 -10.324 1.00 94.25 163 ASP A O 1
ATOM 1173 N N . THR A 1 164 ? -9.452 -3.409 -9.901 1.00 95.12 164 THR A N 1
ATOM 1174 C CA . THR A 1 164 ? -9.936 -2.322 -9.051 1.00 95.12 164 THR A CA 1
ATOM 1175 C C . THR A 1 164 ? -10.242 -2.856 -7.658 1.00 95.12 164 THR A C 1
ATOM 1177 O O . THR A 1 164 ? -10.856 -3.910 -7.522 1.00 95.12 164 THR A O 1
ATOM 1180 N N . VAL A 1 165 ? -9.841 -2.146 -6.605 1.00 95.25 165 VAL A N 1
ATOM 1181 C CA . VAL A 1 165 ? -10.013 -2.602 -5.219 1.00 95.25 165 VAL A CA 1
ATOM 1182 C C . VAL A 1 165 ? -10.809 -1.621 -4.375 1.00 95.25 165 VAL A C 1
ATOM 1184 O O . VAL A 1 165 ? -10.728 -0.401 -4.544 1.00 95.25 165 VAL A O 1
ATOM 1187 N N . HIS A 1 166 ? -11.592 -2.170 -3.450 1.00 96.31 166 HIS A N 1
ATOM 1188 C CA . HIS A 1 166 ? -12.143 -1.438 -2.316 1.00 96.31 166 HIS A CA 1
ATOM 1189 C C . HIS A 1 166 ? -11.529 -2.007 -1.042 1.00 96.31 166 HIS A C 1
ATOM 1191 O O . HIS A 1 166 ? -11.380 -3.224 -0.934 1.00 96.31 166 HIS A O 1
ATOM 1197 N N . PHE A 1 167 ? -11.185 -1.149 -0.090 1.00 96.94 167 PHE A N 1
ATOM 1198 C CA . PHE A 1 167 ? -10.651 -1.594 1.189 1.00 96.94 167 PHE A CA 1
ATOM 1199 C C . PHE A 1 167 ? -10.845 -0.569 2.297 1.00 96.94 167 PHE A C 1
ATOM 1201 O O . PHE A 1 167 ? -10.974 0.637 2.051 1.00 96.94 167 PHE A O 1
ATOM 1208 N N . THR A 1 168 ? -10.768 -1.065 3.528 1.00 97.50 168 THR A N 1
ATOM 1209 C CA . THR A 1 168 ? -10.458 -0.259 4.706 1.00 97.50 168 THR A CA 1
ATOM 1210 C C . THR A 1 168 ? -9.137 -0.724 5.315 1.00 97.50 168 THR A C 1
ATOM 1212 O O . THR A 1 168 ? -8.788 -1.902 5.261 1.00 97.50 168 THR A O 1
ATOM 1215 N N . GLY A 1 169 ? -8.355 0.217 5.833 1.00 97.62 169 GLY A N 1
ATOM 1216 C CA . GLY A 1 169 ? -7.034 -0.069 6.379 1.00 97.62 169 GLY A CA 1
ATOM 1217 C C . GLY A 1 169 ? -6.533 1.035 7.295 1.00 97.62 169 GLY A C 1
ATOM 1218 O O . GLY A 1 169 ? -7.272 1.955 7.656 1.00 97.62 169 GLY A O 1
ATOM 1219 N N . VAL A 1 170 ? -5.261 0.955 7.668 1.00 98.00 170 VAL A N 1
ATOM 1220 C CA . VAL A 1 170 ? -4.596 1.953 8.516 1.00 98.00 170 VAL A CA 1
ATOM 1221 C C . VAL A 1 170 ? -3.271 2.346 7.886 1.00 98.00 170 VAL A C 1
ATOM 1223 O O . VAL A 1 170 ? -2.549 1.500 7.364 1.00 98.00 170 VAL A O 1
ATOM 1226 N N . VAL A 1 171 ? -2.933 3.631 7.948 1.00 97.31 171 VAL A N 1
ATOM 1227 C CA . VAL A 1 171 ? -1.609 4.094 7.526 1.00 97.31 171 VAL A CA 1
ATOM 1228 C C . VAL A 1 171 ? -0.579 3.760 8.605 1.00 97.31 171 VAL A C 1
ATOM 1230 O O . VAL A 1 171 ? -0.710 4.178 9.757 1.00 97.31 171 VAL A O 1
ATOM 1233 N N . VAL A 1 172 ? 0.474 3.041 8.233 1.00 97.75 172 VAL A N 1
ATOM 1234 C CA . VAL A 1 172 ? 1.524 2.565 9.136 1.00 97.75 172 VAL A CA 1
ATOM 1235 C C . VAL A 1 172 ? 2.881 3.082 8.684 1.00 97.75 172 VAL A C 1
ATOM 1237 O O . VAL A 1 172 ? 3.290 2.902 7.534 1.00 97.75 172 VAL A O 1
ATOM 1240 N N . ALA A 1 173 ? 3.593 3.719 9.616 1.00 96.88 173 ALA A N 1
ATOM 1241 C CA . ALA A 1 173 ? 4.952 4.193 9.396 1.00 96.88 173 ALA A CA 1
ATOM 1242 C C . ALA A 1 173 ? 5.895 3.025 9.108 1.00 96.88 173 ALA A C 1
ATOM 1244 O O . ALA A 1 173 ? 5.805 1.964 9.729 1.00 96.88 173 ALA A O 1
ATOM 1245 N N . HIS A 1 174 ? 6.857 3.246 8.224 1.00 95.62 174 HIS A N 1
ATOM 1246 C CA . HIS A 1 174 ? 7.921 2.289 7.981 1.00 95.62 174 HIS A CA 1
ATOM 1247 C C . HIS A 1 174 ? 9.283 2.979 7.854 1.00 95.62 174 HIS A C 1
ATOM 1249 O O . HIS A 1 174 ? 9.383 4.184 7.638 1.00 95.62 174 HIS A O 1
ATOM 1255 N N . GLY A 1 175 ? 10.351 2.202 8.028 1.00 93.75 175 GLY A N 1
ATOM 1256 C CA . GLY A 1 175 ? 11.719 2.667 7.818 1.00 93.75 175 GLY A CA 1
ATOM 1257 C C . GLY A 1 175 ? 12.156 2.538 6.360 1.00 93.75 175 GLY A C 1
ATOM 1258 O O . GLY A 1 175 ? 11.529 1.840 5.566 1.00 93.75 175 GLY A O 1
ATOM 1259 N N . VAL A 1 176 ? 13.294 3.150 6.033 1.00 94.25 176 VAL A N 1
ATOM 1260 C CA . VAL A 1 176 ? 13.933 3.070 4.703 1.00 94.25 176 VAL A CA 1
ATOM 1261 C C . VAL A 1 176 ? 14.303 1.640 4.277 1.00 94.25 176 VAL A C 1
ATOM 1263 O O . VAL A 1 176 ? 14.562 1.387 3.107 1.00 94.25 176 VAL A O 1
ATOM 1266 N N . ASP A 1 177 ? 14.339 0.697 5.219 1.00 95.81 177 ASP A N 1
ATOM 1267 C CA . ASP A 1 177 ? 14.617 -0.725 5.004 1.00 95.81 177 ASP A CA 1
ATOM 1268 C C . ASP A 1 177 ? 13.372 -1.535 4.598 1.00 95.81 177 ASP A C 1
ATOM 1270 O O . ASP A 1 177 ? 13.491 -2.690 4.181 1.00 95.81 177 ASP A O 1
ATOM 1274 N N . PHE A 1 178 ? 12.177 -0.954 4.734 1.00 96.06 178 PHE A N 1
ATOM 1275 C CA . PHE A 1 178 ? 10.911 -1.637 4.495 1.00 96.06 178 PHE A CA 1
ATOM 1276 C C . PHE A 1 178 ? 10.756 -2.205 3.080 1.00 96.06 178 PHE A C 1
ATOM 1278 O O . PHE A 1 178 ? 10.384 -3.375 2.997 1.00 96.06 178 PHE A O 1
ATOM 1285 N N . PRO A 1 179 ? 11.101 -1.492 1.986 1.00 95.19 179 PRO A N 1
ATOM 1286 C CA . PRO A 1 179 ? 10.972 -2.049 0.638 1.00 95.19 179 PRO A CA 1
ATOM 1287 C C . PRO A 1 179 ? 11.704 -3.385 0.477 1.00 95.19 179 PRO A C 1
ATOM 1289 O O . PRO A 1 179 ? 11.148 -4.339 -0.058 1.00 95.19 179 PRO A O 1
ATOM 1292 N N . SER A 1 180 ? 12.910 -3.501 1.040 1.00 94.56 180 SER A N 1
ATOM 1293 C CA . SER A 1 180 ? 13.681 -4.748 1.034 1.00 94.56 180 SER A CA 1
ATOM 1294 C C . SER A 1 180 ? 12.995 -5.867 1.821 1.00 94.56 180 SER A C 1
ATOM 1296 O O . SER A 1 180 ? 13.061 -7.025 1.415 1.00 94.56 180 SER A O 1
ATOM 1298 N N . ARG A 1 181 ? 12.320 -5.543 2.934 1.00 94.38 181 ARG A N 1
ATOM 1299 C CA . ARG A 1 181 ? 11.576 -6.526 3.743 1.00 94.38 181 ARG A CA 1
ATOM 1300 C C . ARG A 1 181 ? 10.355 -7.084 3.016 1.00 94.38 181 ARG A C 1
ATOM 1302 O O . ARG A 1 181 ? 10.015 -8.240 3.244 1.00 94.38 181 ARG A O 1
ATOM 1309 N N . VAL A 1 182 ? 9.741 -6.293 2.137 1.00 93.25 182 VAL A N 1
ATOM 1310 C CA . VAL A 1 182 ? 8.597 -6.708 1.307 1.00 93.25 182 VAL A CA 1
ATOM 1311 C C . VAL A 1 182 ? 9.001 -7.091 -0.127 1.00 93.25 182 VAL A C 1
ATOM 1313 O O . VAL A 1 182 ? 8.151 -7.193 -1.003 1.00 93.25 182 VAL A O 1
ATOM 1316 N N . CYS A 1 183 ? 10.297 -7.323 -0.376 1.00 92.56 183 CYS A N 1
ATOM 1317 C CA . CYS A 1 183 ? 10.873 -7.679 -1.682 1.00 92.56 183 CYS A CA 1
ATOM 1318 C C . CYS A 1 183 ? 10.547 -6.705 -2.837 1.00 92.56 183 CYS A C 1
ATOM 1320 O O . CYS A 1 183 ? 10.521 -7.102 -4.002 1.00 92.56 183 CYS A O 1
ATOM 1322 N N . VAL A 1 184 ? 10.360 -5.414 -2.555 1.00 92.81 184 VAL A N 1
ATOM 1323 C CA . VAL A 1 184 ? 10.216 -4.376 -3.586 1.00 92.81 184 VAL A CA 1
ATOM 1324 C C . VAL A 1 184 ? 11.601 -3.865 -3.983 1.00 92.81 184 VAL A C 1
ATOM 1326 O O . VAL A 1 184 ? 12.321 -3.293 -3.167 1.00 92.81 184 VAL A O 1
ATOM 1329 N N . GLY A 1 185 ? 11.980 -4.071 -5.248 1.00 90.94 185 GLY A N 1
ATOM 1330 C CA . GLY A 1 185 ? 13.230 -3.563 -5.830 1.00 90.94 185 GLY A CA 1
ATOM 1331 C C . GLY A 1 185 ? 13.099 -2.170 -6.463 1.00 90.94 185 GLY A C 1
ATOM 1332 O O . GLY A 1 185 ? 11.996 -1.655 -6.646 1.00 90.94 185 GLY A O 1
ATOM 1333 N N . THR A 1 186 ? 14.223 -1.559 -6.852 1.00 89.00 186 THR A N 1
ATOM 1334 C CA . THR A 1 186 ? 14.266 -0.200 -7.437 1.00 89.00 186 THR A CA 1
ATOM 1335 C C . THR A 1 186 ? 13.368 -0.054 -8.670 1.00 89.00 186 THR A C 1
ATOM 1337 O O . THR A 1 186 ? 12.555 0.864 -8.728 1.00 89.00 186 THR A O 1
ATOM 1340 N N . ASN A 1 187 ? 13.405 -1.020 -9.598 1.00 90.06 187 ASN A N 1
ATOM 1341 C CA . ASN A 1 187 ? 12.543 -1.040 -10.795 1.00 90.06 187 ASN A CA 1
ATOM 1342 C C . ASN A 1 187 ? 11.043 -1.205 -10.480 1.00 90.06 187 ASN A C 1
ATOM 1344 O O . ASN A 1 187 ? 10.207 -1.077 -11.369 1.00 90.06 187 ASN A O 1
ATOM 1348 N N . HIS A 1 188 ? 10.708 -1.503 -9.226 1.00 91.38 188 HIS A N 1
ATOM 1349 C CA . HIS A 1 188 ? 9.349 -1.686 -8.730 1.00 91.38 188 HIS A CA 1
ATOM 1350 C C . HIS A 1 188 ? 8.935 -0.603 -7.724 1.00 91.38 188 HIS A C 1
ATOM 1352 O O . HIS A 1 188 ? 7.906 -0.745 -7.065 1.00 91.38 188 HIS A O 1
ATOM 1358 N N . GLY A 1 189 ? 9.707 0.483 -7.610 1.00 91.56 189 GLY A N 1
ATOM 1359 C CA . GLY A 1 189 ? 9.347 1.637 -6.789 1.00 91.56 189 GLY A CA 1
ATOM 1360 C C . GLY A 1 189 ? 9.887 1.624 -5.360 1.00 91.56 189 GLY A C 1
ATOM 1361 O O . GLY A 1 189 ? 9.322 2.319 -4.521 1.00 91.56 189 GLY A O 1
ATOM 1362 N N . ALA A 1 190 ? 10.960 0.879 -5.067 1.00 93.88 190 ALA A N 1
ATOM 1363 C CA . ALA A 1 190 ? 11.555 0.842 -3.725 1.00 93.88 190 ALA A CA 1
ATOM 1364 C C . ALA A 1 190 ? 11.928 2.230 -3.183 1.00 93.88 190 ALA A C 1
ATOM 1366 O O . ALA A 1 190 ? 11.651 2.522 -2.023 1.00 93.88 190 ALA A O 1
ATOM 1367 N N . ASP A 1 191 ? 12.503 3.092 -4.025 1.00 92.19 191 ASP A N 1
ATOM 1368 C CA . ASP A 1 191 ? 12.925 4.438 -3.620 1.00 92.19 191 ASP A CA 1
ATOM 1369 C C . ASP A 1 191 ? 11.722 5.319 -3.267 1.00 92.19 191 ASP A C 1
ATOM 1371 O O . ASP A 1 191 ? 11.751 6.028 -2.264 1.00 92.19 191 ASP A O 1
ATOM 1375 N N . LEU A 1 192 ? 10.636 5.219 -4.048 1.00 91.50 192 LEU A N 1
ATOM 1376 C CA . LEU A 1 192 ? 9.376 5.896 -3.739 1.00 91.50 192 LEU A CA 1
ATOM 1377 C C . LEU A 1 192 ? 8.811 5.387 -2.413 1.00 91.50 192 LEU A C 1
ATOM 1379 O O . LEU A 1 192 ? 8.445 6.191 -1.563 1.00 91.50 192 LEU A O 1
ATOM 1383 N N . LEU A 1 193 ? 8.765 4.065 -2.225 1.00 93.62 193 LEU A N 1
ATOM 1384 C CA . LEU A 1 193 ? 8.244 3.468 -1.000 1.00 93.62 193 LEU A CA 1
ATOM 1385 C C . LEU A 1 193 ? 9.040 3.946 0.219 1.00 93.62 193 LEU A C 1
ATOM 1387 O O . LEU A 1 193 ? 8.452 4.456 1.162 1.00 93.62 193 LEU A O 1
ATOM 1391 N N . ALA A 1 194 ? 10.373 3.881 0.166 1.00 93.31 194 ALA A N 1
ATOM 1392 C CA . ALA A 1 194 ? 11.233 4.380 1.238 1.00 93.31 194 ALA A CA 1
ATOM 1393 C C . ALA A 1 194 ? 11.036 5.881 1.510 1.00 93.31 194 ALA A C 1
ATOM 1395 O O . ALA A 1 194 ? 11.050 6.293 2.670 1.00 93.31 194 ALA A O 1
ATOM 1396 N N . ALA A 1 195 ? 10.858 6.694 0.463 1.00 91.19 195 ALA A N 1
ATOM 1397 C CA . ALA A 1 195 ? 10.638 8.132 0.591 1.00 91.19 195 ALA A CA 1
ATOM 1398 C C . ALA A 1 195 ? 9.268 8.472 1.200 1.00 91.19 195 ALA A C 1
ATOM 1400 O O . ALA A 1 195 ? 9.165 9.421 1.977 1.00 91.19 195 ALA A O 1
ATOM 1401 N N . GLN A 1 196 ? 8.229 7.687 0.896 1.00 91.62 196 GLN A N 1
ATOM 1402 C CA . GLN A 1 196 ? 6.891 7.874 1.462 1.00 91.62 196 GLN A CA 1
ATOM 1403 C C . GLN A 1 196 ? 6.886 7.693 2.984 1.00 91.62 196 GLN A C 1
ATOM 1405 O O . GLN A 1 196 ? 6.145 8.398 3.674 1.00 91.62 196 GLN A O 1
ATOM 1410 N N . GLY A 1 197 ? 7.714 6.790 3.521 1.00 93.56 197 GLY A N 1
ATOM 1411 C CA . GLY A 1 197 ? 7.909 6.599 4.965 1.00 93.56 197 GLY A CA 1
ATOM 1412 C C . GLY A 1 197 ? 6.704 5.999 5.701 1.00 93.56 197 GLY A C 1
ATOM 1413 O O . GLY A 1 197 ? 6.742 5.822 6.920 1.00 93.56 197 GLY A O 1
ATOM 1414 N N . ALA A 1 198 ? 5.629 5.682 4.982 1.00 95.81 198 ALA A N 1
ATOM 1415 C CA . ALA A 1 198 ? 4.478 4.948 5.474 1.00 95.81 198 ALA A CA 1
ATOM 1416 C C . ALA A 1 198 ? 3.759 4.242 4.316 1.00 95.81 198 ALA A C 1
ATOM 1418 O O . ALA A 1 198 ? 4.015 4.506 3.143 1.00 95.81 198 ALA A O 1
ATOM 1419 N N . HIS A 1 199 ? 2.879 3.311 4.657 1.00 97.06 199 HIS A N 1
ATOM 1420 C CA . HIS A 1 199 ? 2.085 2.516 3.723 1.00 97.06 199 HIS A CA 1
ATOM 1421 C C . HIS A 1 199 ? 0.718 2.204 4.335 1.00 97.06 199 HIS A C 1
ATOM 1423 O O . HIS A 1 199 ? 0.503 2.504 5.508 1.00 97.06 199 HIS A O 1
ATOM 1429 N N . ILE A 1 200 ? -0.204 1.619 3.573 1.00 98.06 200 ILE A N 1
ATOM 1430 C CA . ILE A 1 200 ? -1.509 1.207 4.100 1.00 98.06 200 ILE A CA 1
ATOM 1431 C C . ILE A 1 200 ? -1.470 -0.287 4.408 1.00 98.06 200 ILE A C 1
ATOM 1433 O O . ILE A 1 200 ? -1.245 -1.088 3.504 1.00 98.06 200 ILE A O 1
ATOM 1437 N N . GLU A 1 201 ? -1.728 -0.664 5.655 1.00 97.81 201 GLU A N 1
ATOM 1438 C CA . GLU A 1 201 ? -2.006 -2.052 6.021 1.00 97.81 201 GLU A CA 1
ATOM 1439 C C . GLU A 1 201 ? -3.508 -2.327 5.895 1.00 97.81 201 GLU A C 1
ATOM 1441 O O . GLU A 1 201 ? -4.334 -1.603 6.459 1.00 97.81 201 GLU A O 1
ATOM 1446 N N . VAL A 1 202 ? -3.858 -3.370 5.144 1.00 96.75 202 VAL A N 1
ATOM 1447 C CA . VAL A 1 202 ? -5.239 -3.789 4.875 1.00 96.75 202 VAL A CA 1
ATOM 1448 C C . VAL A 1 202 ? -5.414 -5.237 5.335 1.00 96.75 202 VAL A C 1
ATOM 1450 O O . VAL A 1 202 ? -4.721 -6.122 4.825 1.00 96.75 202 VAL A O 1
ATOM 1453 N N . PRO A 1 203 ? -6.328 -5.518 6.280 1.00 94.44 203 PRO A N 1
ATOM 1454 C CA . PRO A 1 203 ? -6.718 -6.887 6.593 1.00 94.44 203 PRO A CA 1
ATOM 1455 C C . PRO A 1 203 ? -7.216 -7.614 5.341 1.00 94.44 203 PRO A C 1
ATOM 1457 O O . PRO A 1 203 ? -8.000 -7.063 4.571 1.00 94.44 203 PRO A O 1
ATOM 1460 N N . MET A 1 204 ? -6.774 -8.853 5.116 1.00 90.56 204 MET A N 1
ATOM 1461 C CA . MET A 1 204 ? -7.165 -9.609 3.915 1.00 90.56 204 MET A CA 1
ATOM 1462 C C . MET A 1 204 ? -8.691 -9.741 3.751 1.00 90.56 204 MET A C 1
ATOM 1464 O O . MET A 1 204 ? -9.179 -9.782 2.625 1.00 90.56 204 MET A O 1
ATOM 1468 N N . ASP A 1 205 ? -9.451 -9.800 4.844 1.00 91.50 205 ASP A N 1
ATOM 1469 C CA . ASP A 1 205 ? -10.917 -9.872 4.849 1.00 91.50 205 ASP A CA 1
ATOM 1470 C C . ASP A 1 205 ? -11.621 -8.530 4.576 1.00 91.50 205 ASP A C 1
ATOM 1472 O O . ASP A 1 205 ? -12.814 -8.524 4.272 1.00 91.50 205 ASP A O 1
ATOM 1476 N N . GLU A 1 206 ? -10.885 -7.417 4.600 1.00 93.62 206 GLU A N 1
ATOM 1477 C CA . GLU A 1 206 ? -11.359 -6.069 4.257 1.00 93.62 206 GLU A CA 1
ATOM 1478 C C . GLU A 1 206 ? -11.059 -5.686 2.797 1.00 93.62 206 GLU A C 1
ATOM 1480 O O . GLU A 1 206 ? -11.494 -4.633 2.329 1.00 93.62 206 GLU A O 1
ATOM 1485 N N . LEU A 1 207 ? -10.335 -6.526 2.048 1.00 93.56 207 LEU A N 1
ATOM 1486 C CA . LEU A 1 207 ? -10.075 -6.307 0.627 1.00 93.56 207 LEU A CA 1
ATOM 1487 C C . LEU A 1 207 ? -11.210 -6.879 -0.232 1.00 93.56 207 LEU A C 1
ATOM 1489 O O . LEU A 1 207 ? -11.480 -8.080 -0.227 1.00 93.56 207 LEU A O 1
ATOM 1493 N N . ILE A 1 208 ? -11.811 -6.028 -1.061 1.00 94.19 208 ILE A N 1
ATOM 1494 C CA . ILE A 1 208 ? -12.778 -6.423 -2.088 1.00 9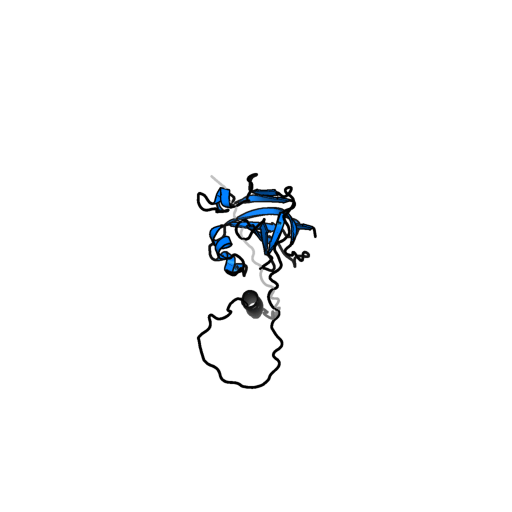4.19 208 ILE A CA 1
ATOM 1495 C C . ILE A 1 208 ? -12.164 -6.154 -3.460 1.00 94.19 208 ILE A C 1
ATOM 1497 O O . ILE A 1 208 ? -11.860 -5.011 -3.803 1.00 94.19 208 ILE A O 1
ATOM 1501 N N . LEU A 1 209 ? -12.014 -7.212 -4.256 1.00 92.06 209 LEU A N 1
ATOM 1502 C CA . LEU A 1 209 ? -11.434 -7.162 -5.597 1.00 92.06 209 LEU A CA 1
ATOM 1503 C C . LEU A 1 209 ? -12.518 -7.138 -6.684 1.00 92.06 209 LEU A C 1
ATOM 1505 O O . LEU A 1 209 ? -13.389 -8.011 -6.718 1.00 92.06 209 LEU A O 1
ATOM 1509 N N . HIS A 1 210 ? -12.401 -6.198 -7.617 1.00 88.19 210 HIS A N 1
ATOM 1510 C CA . HIS A 1 210 ? -13.196 -6.086 -8.841 1.00 88.19 210 HIS A CA 1
ATOM 1511 C C . HIS A 1 210 ? -12.282 -6.287 -10.057 1.00 88.19 210 HIS A C 1
ATOM 1513 O O . HIS A 1 210 ? -11.158 -5.785 -10.076 1.00 88.19 210 HIS A O 1
ATOM 1519 N N . LYS A 1 211 ? -12.759 -7.039 -11.051 1.00 82.44 211 LYS A N 1
ATOM 1520 C CA . LYS A 1 211 ? -12.016 -7.427 -12.262 1.00 82.44 211 LYS A CA 1
ATOM 1521 C C . LYS A 1 211 ? -12.647 -6.841 -13.514 1.00 82.44 211 LYS A C 1
ATOM 1523 O O . LYS A 1 211 ? -13.890 -6.683 -13.501 1.00 82.44 211 LYS A O 1
#

pLDDT: mean 74.07, std 20.29, range [34.22, 98.06]

Sequence (211 aa):
MPTTTRGTSRRHEPISSNRKHTAYGYDGDLRALVAGVVLVLVMFALHRCTDASSRDGVTVAETAGLGTASKAPASPSTQAPPGNPGSDWILTAGGTSLLPLNEAEAAGGSLAEYVGQPAVGGGVPVWSVPADEGFWVGISDADRVWVQLIGSGESPYAVRAGDTVHFTGVVVAHGVDFPSRVCVGTNHGADLLAAQGAHIEVPMDELILHK

Radius of gyration: 29.37 Å; chains: 1; bounding box: 50×67×110 Å